Protein AF-A0A935AWK1-F1 (afdb_monomer)

Radius of gyration: 23.0 Å; Cα contacts (8 Å, |Δi|>4): 552; chains: 1; bounding box: 94×64×60 Å

Mean predicted aligned error: 6.46 Å

Nearest PDB structures (foldseek):
  7wmz-assembly2_A  TM=5.764E-01  e=3.229E-04  Mycolicibacterium smegmatis MC2 155
  7wmz-assembly5_D  TM=5.699E-01  e=9.548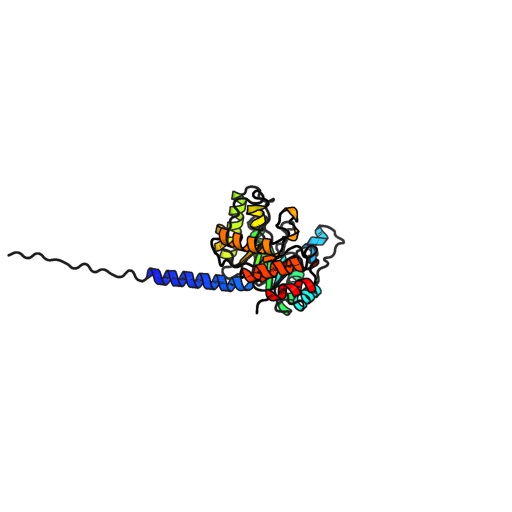E-04  Mycolicibacterium smegmatis MC2 155
  3qyq-assembly2_D  TM=5.367E-01  e=9.548E-04  Toxoplasma gondii ME49
  3qyq-assembly1_A  TM=5.744E-01  e=2.666E-03  Toxoplasma gondii ME49
  3b8i-assembly1_D  TM=4.163E-01  e=1.175E-02  Pseudomonas aeruginosa PAO1

Foldseek 3Di:
DDDDDDDDDDDDDPDPPPVVVVVVVVVLVVLLQVLLLLLFFEEAEEECQAQFPVVVCVVPVPDDHPDDLVLLVLCLVLVHQEYEYEFDDPVDQDLGGPLVSVLVSCVSNVVSNHAYEYEYEDQLLDLVSRLSSQVVSVVSVGQAYEYELQHCPSPVPQVSSQVSVLVSLQVVCVVCVNHAYEYEYEQLCCCPPVCVPSRPPRPLQSCLSRHSEYEHQLALLPDDVVSVSVALQVSQLVSLCSSCVSNVHLPHAYEYEYHAAQRDDLRSLLNNLVSCVVSVHSAYYYPHSVRHDSVSSNSRVSRGDD

pLDDT: mean 91.62, std 14.65, range [32.0, 98.81]

Secondary structure (DSSP, 8-state):
------PPPP-----SHHHHHHHHHHHHHHHHHHHHGGG-EEEEEE-HHHH-HHHHHHH-TT------HHHHHHHHHTT--EEEEE---TTSS-SSTTHHHHHHHHHHHHHTT-EEEEEE---SSSHHHHHHHHHHHHTTT-SEEEEEE---SS---HHHHHHHHHHHHHHHHHH-TTS-EEEEE--HHIIIII-TTSSTT--HHHHTTT-SEEEEB--GGGS-GGGT---HHHHHHHHHHHHHHHHT-TT--BEEEEEETTS--HHHHHHHHHHHHHTT-SEEEEE-GGG--HHHHHTTGGG---

Sequence (306 aa):
MIGLHRRPVTTSRRLGASAALAVLLLASTTGCQARAKVFAGTAAWVDIYDWSPTWVTSRNPAARPPFTAARIDRMADAGIQQLYIQTASPRLNDLVLDRALLQSLIARARSHGMTVMAWFTPTFADPGADIARMQAAVELGVDGLGVDIEVTTAVTDVATRNQRVVDEVTWMRAVNPDLPIAAIVLEPVLLDVINTRYWPEFPWTGLAGQVDAWMPMGYWTNRTLASGYRDGYRYTAENIDRLRDHVGDPNAAVHVVGGLSDTTTDADINGFVRAATERGALGGSLYDDMISSTSQYDLLAPLART

Solvent-accessible surface area (backbone atoms only — not comparable to full-atom values): 16298 Å² total; per-residue (Å²): 140,84,88,82,90,81,85,86,84,84,86,79,84,91,75,68,68,66,59,56,52,51,53,52,52,52,51,54,52,53,52,38,56,60,34,29,56,71,60,41,10,18,32,36,33,47,51,46,77,36,57,28,55,67,57,38,29,75,78,35,77,85,50,72,41,82,53,52,69,69,56,49,50,51,40,45,77,35,64,37,42,29,41,38,35,43,40,50,51,88,90,50,89,53,45,46,51,59,54,71,59,51,51,52,47,53,50,53,38,45,76,68,69,25,46,40,27,33,26,43,62,47,50,63,66,51,57,67,64,38,50,49,24,54,49,50,39,52,72,72,68,49,68,28,39,35,44,35,61,69,60,52,79,66,36,73,55,58,70,63,38,43,50,40,54,37,50,52,46,45,50,53,30,70,78,36,76,82,60,25,31,29,40,31,31,65,32,42,50,45,38,72,67,74,36,54,76,74,56,59,83,66,53,44,59,67,39,56,85,49,40,35,29,36,26,35,51,41,42,23,56,82,38,47,72,90,73,72,36,50,32,28,27,62,41,40,38,51,26,53,53,47,45,19,59,61,49,72,34,94,76,62,46,30,28,44,31,37,26,49,39,76,69,50,49,72,69,33,50,51,26,26,49,48,25,35,57,80,69,64,38,46,14,35,29,44,33,40,47,94,50,46,51,61,74,62,42,53,64,41,55,89,36,46,64,132

Structure (mmCIF, N/CA/C/O backbone):
data_AF-A0A935AWK1-F1
#
_entry.id   AF-A0A935AWK1-F1
#
loop_
_atom_site.group_PDB
_atom_site.id
_atom_site.type_symbol
_atom_site.label_atom_id
_atom_site.label_alt_id
_atom_site.label_comp_id
_atom_site.label_asym_id
_atom_site.label_entity_id
_atom_site.label_seq_id
_atom_site.pdbx_PDB_ins_code
_atom_site.Cartn_x
_atom_site.Cartn_y
_atom_site.Cartn_z
_atom_site.occupancy
_atom_site.B_iso_or_equiv
_atom_site.auth_seq_id
_atom_site.auth_comp_id
_atom_site.auth_asym_id
_atom_site.auth_atom_id
_atom_site.pdbx_PDB_model_num
ATOM 1 N N . MET A 1 1 ? -68.505 41.649 -36.346 1.00 40.94 1 MET A N 1
ATOM 2 C CA . MET A 1 1 ? -67.209 41.861 -37.033 1.00 40.94 1 MET A CA 1
ATOM 3 C C . MET A 1 1 ? -66.304 42.536 -36.014 1.00 40.94 1 MET A C 1
ATOM 5 O O . MET A 1 1 ? -66.690 43.593 -35.558 1.00 40.94 1 MET A O 1
ATOM 9 N N . ILE A 1 2 ? -65.224 41.974 -35.474 1.00 37.72 2 ILE A N 1
ATOM 10 C CA . ILE A 1 2 ? -64.165 41.092 -35.989 1.00 37.72 2 ILE A CA 1
ATOM 11 C C . ILE A 1 2 ? -63.673 40.215 -34.816 1.00 37.72 2 ILE A C 1
ATOM 13 O O . ILE A 1 2 ? -63.583 40.701 -33.691 1.00 37.72 2 ILE A O 1
ATOM 17 N N . GLY A 1 3 ? -63.372 38.937 -35.067 1.00 32.00 3 GLY A N 1
ATOM 18 C CA . GLY A 1 3 ? -62.761 38.028 -34.089 1.00 32.00 3 GLY A CA 1
ATOM 19 C C . GLY A 1 3 ? -61.233 37.992 -34.208 1.00 32.00 3 GLY A C 1
ATOM 20 O O . GLY A 1 3 ? -60.705 38.056 -35.316 1.00 32.00 3 GLY A O 1
ATOM 21 N N . LEU A 1 4 ? -60.530 37.842 -33.079 1.00 40.59 4 LEU A N 1
ATOM 22 C CA . LEU A 1 4 ? -59.100 37.515 -33.025 1.00 40.59 4 LEU A CA 1
ATOM 23 C C . LEU A 1 4 ? -58.898 36.083 -32.504 1.00 40.59 4 LEU A C 1
ATOM 25 O O . LEU A 1 4 ? -59.394 35.716 -31.441 1.00 40.59 4 LEU A O 1
ATOM 29 N N . HIS A 1 5 ? -58.140 35.289 -33.261 1.00 41.50 5 HIS A N 1
ATOM 30 C CA . HIS A 1 5 ? -57.681 33.944 -32.911 1.00 41.50 5 HIS A CA 1
ATOM 31 C C . HIS A 1 5 ? -56.536 33.977 -31.884 1.00 41.50 5 HIS A C 1
ATOM 33 O O . HIS A 1 5 ? -55.554 34.693 -32.074 1.00 41.50 5 HIS A O 1
ATOM 39 N N . ARG A 1 6 ? -56.596 33.115 -30.861 1.00 40.69 6 ARG A N 1
ATOM 40 C CA . ARG A 1 6 ? -55.430 32.700 -30.058 1.00 40.69 6 ARG A CA 1
ATOM 41 C C . ARG A 1 6 ? -55.104 31.235 -30.363 1.00 40.69 6 ARG A C 1
ATOM 43 O O . ARG A 1 6 ? -55.992 30.390 -30.314 1.00 40.69 6 ARG A O 1
ATOM 50 N N . ARG A 1 7 ? -53.836 30.940 -30.671 1.00 40.28 7 ARG A N 1
ATOM 51 C CA . ARG A 1 7 ? -53.289 29.571 -30.752 1.00 40.28 7 ARG A CA 1
ATOM 52 C C . ARG A 1 7 ? -52.842 29.093 -29.360 1.00 40.28 7 ARG A C 1
ATOM 54 O O . ARG A 1 7 ? -52.351 29.927 -28.598 1.00 40.28 7 ARG A O 1
ATOM 61 N N . PRO A 1 8 ? -52.931 27.790 -29.036 1.00 43.12 8 PRO A N 1
ATOM 62 C CA . PRO A 1 8 ? -52.341 27.240 -27.823 1.00 43.12 8 PRO A CA 1
ATOM 63 C C . PRO A 1 8 ? -50.873 26.842 -28.052 1.00 43.12 8 PRO A C 1
ATOM 65 O O . PRO A 1 8 ? -50.509 26.333 -29.112 1.00 43.12 8 PRO A O 1
ATOM 68 N N . VAL A 1 9 ? -50.036 27.075 -27.039 1.00 42.88 9 VAL A N 1
ATOM 69 C CA . VAL A 1 9 ? -48.649 26.593 -26.957 1.00 42.88 9 VAL A CA 1
ATOM 70 C C . VAL A 1 9 ? -48.661 25.238 -26.250 1.00 42.88 9 VAL A C 1
ATOM 72 O O . VAL A 1 9 ? -49.109 25.137 -25.112 1.00 42.88 9 VAL A O 1
ATOM 75 N N . THR A 1 10 ? -48.167 24.199 -26.917 1.00 49.28 10 THR A N 1
ATOM 76 C CA . THR A 1 10 ? -47.883 22.885 -26.326 1.00 49.28 10 THR A CA 1
ATOM 77 C C . THR A 1 10 ? -46.502 22.882 -25.674 1.00 49.28 10 THR A C 1
ATOM 79 O O . THR A 1 10 ? -45.489 23.010 -26.358 1.00 49.28 10 THR A O 1
ATOM 82 N N . THR A 1 11 ? -46.451 22.689 -24.359 1.00 47.47 11 THR A N 1
ATOM 83 C CA . THR A 1 11 ? -45.234 22.380 -23.596 1.00 47.47 11 THR A CA 1
ATOM 84 C C . THR A 1 11 ? -44.976 20.872 -23.619 1.00 47.47 11 THR A C 1
ATOM 86 O O . THR A 1 11 ? -45.679 20.092 -22.981 1.00 47.47 11 THR A O 1
ATOM 89 N N . SER A 1 12 ? -43.947 20.440 -24.351 1.00 48.41 12 SER A N 1
ATOM 90 C CA . SER A 1 12 ? -43.459 19.059 -24.334 1.00 48.41 12 SER A CA 1
ATOM 91 C C . SER A 1 12 ? -42.376 18.856 -23.263 1.00 48.41 12 SER A C 1
ATOM 93 O O . SER A 1 12 ? -41.360 19.548 -23.234 1.00 48.41 12 SER A O 1
ATOM 95 N N . ARG A 1 13 ? -42.644 17.873 -22.398 1.00 49.81 13 ARG A N 1
ATOM 96 C CA . ARG A 1 13 ? -41.839 17.245 -21.333 1.00 49.81 13 ARG A CA 1
ATOM 97 C C . ARG A 1 13 ? -40.302 17.311 -21.471 1.00 49.81 13 ARG A C 1
ATOM 99 O O . ARG A 1 13 ? -39.733 16.732 -22.390 1.00 49.81 13 ARG A O 1
ATOM 106 N N . ARG A 1 14 ? -39.634 17.824 -20.427 1.00 50.78 14 ARG A N 1
ATOM 107 C CA . ARG A 1 14 ? -38.254 17.471 -20.028 1.00 50.78 14 ARG A CA 1
ATOM 108 C C . ARG A 1 14 ? -38.314 16.483 -18.855 1.00 50.78 14 ARG A C 1
ATOM 110 O O . ARG A 1 14 ? -38.357 16.912 -17.712 1.00 50.78 14 ARG A O 1
ATOM 117 N N . LEU A 1 15 ? -38.374 15.179 -19.121 1.00 49.62 15 LEU A N 1
ATOM 118 C CA . LEU A 1 15 ? -38.381 14.141 -18.067 1.00 49.62 15 LEU A CA 1
ATOM 119 C C . LEU A 1 15 ? -37.372 12.998 -18.313 1.00 49.62 15 LEU A C 1
ATOM 121 O O . LEU A 1 15 ? -37.284 12.093 -17.498 1.00 49.62 15 LEU A O 1
ATOM 125 N N . GLY A 1 16 ? -36.585 13.031 -19.400 1.00 44.69 16 GLY A N 1
ATOM 126 C CA . GLY A 1 16 ? -35.696 11.916 -19.778 1.00 44.69 16 GLY A CA 1
ATOM 127 C C . GLY A 1 16 ? -34.236 12.003 -19.305 1.00 44.69 16 GLY A C 1
ATOM 128 O O . GLY A 1 16 ? -33.610 10.973 -19.092 1.00 44.69 16 GLY A O 1
ATOM 129 N N . ALA A 1 17 ? -33.680 13.204 -19.114 1.00 50.81 17 ALA A N 1
ATOM 130 C CA . ALA A 1 17 ? -32.242 13.371 -18.847 1.00 50.81 17 ALA A CA 1
ATOM 131 C C . ALA A 1 17 ? -31.829 13.052 -17.394 1.00 50.81 17 ALA A C 1
ATOM 133 O O . ALA A 1 17 ? -30.751 12.511 -17.166 1.00 50.81 17 ALA A O 1
ATOM 134 N N . SER A 1 18 ? -32.681 13.344 -16.406 1.00 54.25 18 SER A N 1
ATOM 135 C CA . SER A 1 18 ? -32.320 13.204 -14.985 1.00 54.25 18 SER A CA 1
ATOM 136 C C . SER A 1 18 ? -32.286 11.752 -14.498 1.00 54.25 18 SER A C 1
ATOM 138 O O . SER A 1 18 ? -31.453 11.412 -13.665 1.00 54.25 18 SER A O 1
ATOM 140 N N . ALA A 1 19 ? -33.150 10.882 -15.030 1.00 55.25 19 ALA A N 1
ATOM 141 C CA . ALA A 1 19 ? -33.186 9.472 -14.637 1.00 55.25 19 ALA A CA 1
ATOM 142 C C . ALA A 1 19 ? -31.984 8.687 -15.192 1.00 55.25 19 ALA A C 1
ATOM 144 O O . ALA A 1 19 ? -31.380 7.903 -14.468 1.00 55.25 19 ALA A O 1
ATOM 145 N N . ALA A 1 20 ? -31.588 8.941 -16.444 1.00 51.34 20 ALA A N 1
ATOM 146 C CA . ALA A 1 20 ? -30.423 8.299 -17.054 1.00 51.34 20 ALA A CA 1
ATOM 147 C C . ALA A 1 20 ? -29.110 8.691 -16.351 1.00 51.34 20 ALA A C 1
ATOM 149 O O . ALA A 1 20 ? -28.262 7.834 -16.117 1.00 51.34 20 ALA A O 1
ATOM 150 N N . LEU A 1 21 ? -28.972 9.962 -15.954 1.00 56.47 21 LEU A N 1
ATOM 151 C CA . LEU A 1 21 ? -27.806 10.447 -15.213 1.00 56.47 21 LEU A CA 1
ATOM 152 C C . LEU A 1 21 ? -27.725 9.844 -13.800 1.00 56.47 21 LEU A C 1
ATOM 154 O O . LEU A 1 21 ? -26.645 9.457 -13.366 1.00 56.47 21 LEU A O 1
ATOM 158 N N . ALA A 1 22 ? -28.861 9.706 -13.107 1.00 52.53 22 ALA A N 1
ATOM 159 C CA . ALA A 1 22 ? -28.917 9.063 -11.794 1.00 52.53 22 ALA A CA 1
ATOM 160 C C . ALA A 1 22 ? -28.555 7.569 -11.860 1.00 52.53 22 ALA A C 1
ATOM 162 O O . ALA A 1 22 ? -27.805 7.084 -11.019 1.00 52.53 22 ALA A O 1
ATOM 163 N N . VAL A 1 23 ? -29.035 6.848 -12.881 1.00 50.88 23 VAL A N 1
ATOM 164 C CA . VAL A 1 23 ? -28.707 5.427 -13.093 1.00 50.88 23 VAL A CA 1
ATOM 165 C C . VAL A 1 23 ? -27.223 5.235 -13.428 1.00 50.88 23 VAL A C 1
ATOM 167 O O . VAL A 1 23 ? -26.606 4.317 -12.892 1.00 50.88 23 VAL A O 1
ATOM 170 N N . LEU A 1 24 ? -26.623 6.113 -14.245 1.00 56.06 24 LEU A N 1
ATOM 171 C CA . LEU A 1 24 ? -25.182 6.073 -14.527 1.00 56.06 24 LEU A CA 1
ATOM 172 C C . LEU A 1 24 ? -24.341 6.357 -13.274 1.00 56.06 24 LEU A C 1
ATOM 174 O O . LEU A 1 24 ? -23.381 5.638 -13.023 1.00 56.06 24 LEU A O 1
ATOM 178 N N . LEU A 1 25 ? -24.707 7.362 -12.467 1.00 58.00 25 LEU A N 1
ATOM 179 C CA . LEU A 1 25 ? -24.011 7.652 -11.206 1.00 58.00 25 LEU A CA 1
ATOM 180 C C . LEU A 1 25 ? -24.080 6.465 -10.234 1.00 58.00 25 LEU A C 1
ATOM 182 O O . LEU A 1 25 ? -23.062 6.103 -9.653 1.00 58.00 25 LEU A O 1
ATOM 186 N N . LEU A 1 26 ? -25.252 5.839 -10.090 1.00 52.56 26 LEU A N 1
ATOM 187 C CA . LEU A 1 26 ? -25.459 4.684 -9.208 1.00 52.56 26 LEU A CA 1
ATOM 188 C C . LEU A 1 26 ? -24.686 3.437 -9.670 1.00 52.56 26 LEU A C 1
ATOM 190 O O . LEU A 1 26 ? -24.133 2.715 -8.843 1.00 52.56 26 LEU A O 1
ATOM 194 N N . ALA A 1 27 ? -24.614 3.171 -10.977 1.00 54.00 27 ALA A N 1
ATOM 195 C CA . ALA A 1 27 ? -23.837 2.049 -11.508 1.00 54.00 27 ALA A CA 1
ATOM 196 C C . ALA A 1 27 ? -22.327 2.248 -11.282 1.00 54.00 27 ALA A C 1
ATOM 198 O O . ALA A 1 27 ? -21.638 1.324 -10.844 1.00 54.00 27 ALA A O 1
ATOM 199 N N . SER A 1 28 ? -21.828 3.468 -11.503 1.00 60.47 28 SER A N 1
ATOM 200 C CA . SER A 1 28 ? -20.422 3.828 -11.286 1.00 60.47 28 SER A CA 1
ATOM 201 C C . SER A 1 28 ? -20.005 3.721 -9.817 1.00 60.47 28 SER A C 1
ATOM 203 O O . SER A 1 28 ? -18.942 3.174 -9.520 1.00 60.47 28 SER A O 1
ATOM 205 N N . THR A 1 29 ? -20.844 4.184 -8.883 1.00 62.25 29 THR A N 1
ATOM 206 C CA . THR A 1 29 ? -20.561 4.073 -7.441 1.00 62.25 29 THR A CA 1
ATOM 207 C C . THR A 1 29 ? -20.608 2.627 -6.960 1.00 62.25 29 THR A C 1
ATOM 209 O O . THR A 1 29 ? -19.751 2.219 -6.178 1.00 62.25 29 THR A O 1
ATOM 212 N N . THR A 1 30 ? -21.541 1.821 -7.474 1.00 66.19 30 THR A N 1
ATOM 213 C CA . THR A 1 30 ? -21.624 0.388 -7.147 1.00 66.19 30 THR A CA 1
ATOM 214 C C . THR A 1 30 ? -20.383 -0.371 -7.631 1.00 66.19 30 THR A C 1
ATOM 216 O O . THR A 1 30 ? -19.859 -1.215 -6.906 1.00 66.19 30 THR A O 1
ATOM 219 N N . GLY A 1 31 ? -19.869 -0.041 -8.824 1.00 76.50 31 GLY A N 1
ATOM 220 C CA . GLY A 1 31 ? -18.632 -0.620 -9.360 1.00 76.50 31 GLY A CA 1
ATOM 221 C C . GLY A 1 31 ? -17.394 -0.259 -8.533 1.00 76.50 31 GLY A C 1
ATOM 222 O O . GLY A 1 31 ? -16.612 -1.142 -8.189 1.00 76.50 31 GLY A O 1
ATOM 223 N N . CYS A 1 32 ? -17.252 1.014 -8.149 1.00 83.00 32 CYS A N 1
ATOM 224 C CA . CYS A 1 32 ? -16.167 1.471 -7.274 1.00 83.00 32 CYS A CA 1
ATOM 225 C C . CYS A 1 32 ? -16.204 0.772 -5.906 1.00 83.00 32 CYS A C 1
ATOM 227 O O . CYS A 1 32 ? -15.211 0.190 -5.481 1.00 83.00 32 CYS A O 1
ATOM 229 N N . GLN A 1 33 ? -17.373 0.715 -5.258 1.00 86.12 33 GLN A N 1
ATOM 230 C CA . GLN A 1 33 ? -17.526 0.012 -3.980 1.00 86.12 33 GLN A CA 1
ATOM 231 C C 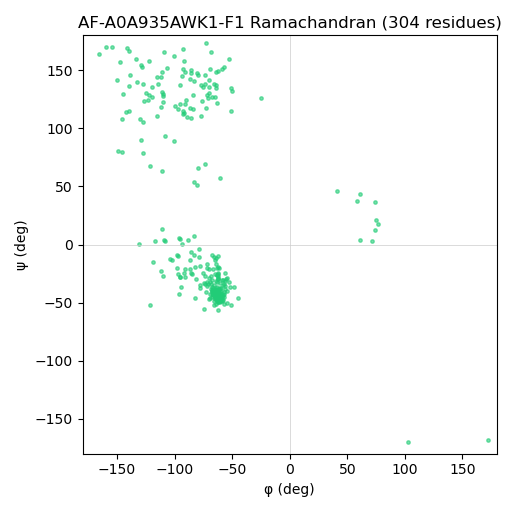. GLN A 1 33 ? -17.219 -1.486 -4.087 1.00 86.12 33 GLN A C 1
ATOM 233 O O . GLN A 1 33 ? -16.640 -2.058 -3.166 1.00 86.12 33 GLN A O 1
ATOM 238 N N . ALA A 1 34 ? -17.599 -2.141 -5.189 1.00 92.06 34 ALA A N 1
ATOM 239 C CA . ALA A 1 34 ? -17.282 -3.549 -5.408 1.00 92.06 34 ALA A CA 1
ATOM 240 C C . ALA A 1 34 ? -15.770 -3.782 -5.545 1.00 92.06 34 ALA A C 1
ATOM 242 O O . ALA A 1 34 ? -15.250 -4.707 -4.925 1.00 92.06 34 ALA A O 1
ATOM 243 N N . ARG A 1 35 ? -15.061 -2.924 -6.289 1.00 96.69 35 ARG A N 1
ATOM 244 C CA . ARG A 1 35 ? -13.598 -3.000 -6.416 1.00 96.69 35 ARG A CA 1
ATOM 245 C C . ARG A 1 35 ? -12.888 -2.677 -5.103 1.00 96.69 35 ARG A C 1
ATOM 247 O O . ARG A 1 35 ? -11.976 -3.400 -4.722 1.00 96.69 35 ARG A O 1
ATOM 254 N N . ALA A 1 36 ? -13.358 -1.675 -4.361 1.00 96.94 36 ALA A N 1
ATOM 255 C CA . ALA A 1 36 ? -12.797 -1.296 -3.066 1.00 96.94 36 ALA A CA 1
ATOM 256 C C . ALA A 1 36 ? -12.773 -2.465 -2.063 1.00 96.94 36 ALA A C 1
ATOM 258 O O . ALA A 1 36 ? -11.822 -2.611 -1.300 1.00 96.94 36 ALA A O 1
ATOM 259 N N . LYS A 1 37 ? -13.781 -3.350 -2.094 1.00 96.38 37 LYS A N 1
ATOM 260 C CA . LYS A 1 37 ? -13.853 -4.530 -1.211 1.00 96.38 37 LYS A CA 1
ATOM 261 C C . LYS A 1 37 ? -12.701 -5.519 -1.387 1.00 96.38 37 LYS A C 1
ATOM 263 O O . LYS A 1 37 ? -12.462 -6.297 -0.469 1.00 96.38 37 LYS A O 1
ATOM 268 N N . VAL A 1 38 ? -11.991 -5.499 -2.516 1.00 97.56 38 VAL A N 1
ATOM 269 C CA . VAL A 1 38 ? -10.810 -6.354 -2.721 1.00 97.56 38 VAL A CA 1
ATOM 270 C C . VAL A 1 38 ? -9.700 -6.026 -1.722 1.00 97.56 38 VAL A C 1
ATOM 272 O O . VAL A 1 38 ? -8.959 -6.922 -1.335 1.00 97.56 38 VAL A O 1
ATOM 275 N N . PHE A 1 39 ? -9.659 -4.783 -1.237 1.00 98.25 39 PHE A N 1
ATOM 276 C CA . PHE A 1 39 ? -8.689 -4.310 -0.252 1.00 98.25 39 PHE A CA 1
ATOM 277 C C . PHE A 1 39 ? -9.137 -4.520 1.208 1.00 98.25 39 PHE A C 1
ATOM 279 O O . PHE A 1 39 ? -8.453 -4.086 2.138 1.00 98.25 39 PHE A O 1
ATOM 286 N N . ALA A 1 40 ? -10.289 -5.155 1.451 1.00 97.94 40 ALA A N 1
ATOM 287 C CA . ALA A 1 40 ? -10.819 -5.358 2.799 1.00 97.94 40 ALA A CA 1
ATOM 288 C C . ALA A 1 40 ? -10.173 -6.546 3.530 1.00 97.94 40 ALA A C 1
ATOM 290 O O . ALA A 1 40 ? -9.848 -7.569 2.926 1.00 97.94 40 ALA A O 1
ATOM 291 N N . GLY A 1 41 ? -10.057 -6.434 4.854 1.00 98.06 41 GLY A N 1
ATOM 292 C CA . GLY A 1 41 ? -9.480 -7.468 5.716 1.00 98.06 41 GLY A CA 1
ATOM 293 C C . GLY A 1 41 ? -8.054 -7.180 6.184 1.00 98.06 41 GLY A C 1
ATOM 294 O O . GLY A 1 41 ? -7.514 -6.094 5.972 1.00 98.06 41 GLY A O 1
ATOM 295 N N . THR A 1 42 ? -7.427 -8.179 6.799 1.00 98.50 42 THR A N 1
ATOM 296 C CA . THR A 1 42 ? -6.054 -8.094 7.319 1.00 98.50 42 THR A CA 1
ATOM 297 C C . THR A 1 42 ? -5.021 -8.343 6.223 1.00 98.50 42 THR A C 1
ATOM 299 O O . THR A 1 42 ? -5.215 -9.220 5.376 1.00 98.50 42 THR A O 1
ATOM 302 N N . ALA A 1 43 ? -3.915 -7.595 6.232 1.00 97.88 43 ALA A N 1
ATOM 303 C CA . ALA A 1 43 ? -2.845 -7.782 5.254 1.00 97.88 43 ALA A CA 1
ATOM 304 C C . ALA A 1 43 ? -1.438 -7.811 5.854 1.00 97.88 43 ALA A C 1
ATOM 306 O O . ALA A 1 43 ? -1.189 -7.282 6.938 1.00 97.88 43 ALA A O 1
ATOM 307 N N . ALA A 1 44 ? -0.524 -8.387 5.080 1.00 97.50 44 ALA A N 1
ATOM 308 C CA . ALA A 1 44 ? 0.913 -8.323 5.286 1.00 97.50 44 ALA A CA 1
ATOM 309 C C . ALA A 1 44 ? 1.607 -7.871 3.996 1.00 97.50 44 ALA A C 1
ATOM 311 O O . ALA A 1 44 ? 1.094 -8.088 2.891 1.00 97.50 44 ALA A O 1
ATOM 312 N N . TRP A 1 45 ? 2.765 -7.242 4.158 1.00 97.75 45 TRP A N 1
ATOM 313 C CA . TRP A 1 45 ? 3.580 -6.698 3.076 1.00 97.75 45 TRP A CA 1
ATOM 314 C C . TRP A 1 45 ? 4.854 -7.524 2.939 1.00 97.75 45 TRP A C 1
ATOM 316 O O . TRP A 1 45 ? 5.298 -8.127 3.917 1.00 97.75 45 TRP A O 1
ATOM 326 N N . VAL A 1 46 ? 5.359 -7.628 1.710 1.00 97.94 46 VAL A N 1
ATOM 327 C CA . VAL A 1 46 ? 6.638 -8.267 1.391 1.00 97.94 46 VAL A CA 1
ATOM 328 C C . VAL A 1 46 ? 7.303 -7.467 0.279 1.00 97.94 46 VAL A C 1
ATOM 330 O O . VAL A 1 46 ? 6.810 -7.414 -0.856 1.00 97.94 46 VAL A O 1
ATOM 333 N N . ASP A 1 47 ? 8.432 -6.846 0.587 1.00 96.69 47 ASP A N 1
ATOM 334 C CA . ASP A 1 47 ? 9.163 -6.019 -0.364 1.00 96.69 47 ASP A CA 1
ATOM 335 C C . ASP A 1 47 ? 10.251 -6.803 -1.128 1.00 96.69 47 ASP A C 1
ATOM 337 O O . ASP A 1 47 ? 10.598 -7.947 -0.816 1.00 96.69 47 ASP A O 1
ATOM 341 N N . ILE A 1 48 ? 10.805 -6.202 -2.185 1.00 97.44 48 ILE A N 1
ATOM 342 C CA . ILE A 1 48 ? 11.830 -6.862 -3.015 1.00 97.44 48 ILE A CA 1
ATOM 343 C C . ILE A 1 48 ? 13.131 -7.167 -2.259 1.00 97.44 48 ILE A C 1
ATOM 345 O O . ILE A 1 48 ? 13.939 -7.958 -2.754 1.00 97.44 48 ILE A O 1
ATOM 349 N N . TYR A 1 49 ? 13.375 -6.540 -1.102 1.00 96.00 49 TYR A N 1
ATOM 350 C CA . TYR A 1 49 ? 14.563 -6.801 -0.292 1.00 96.00 49 TYR A CA 1
ATOM 351 C C . TYR A 1 49 ? 14.509 -8.204 0.312 1.00 96.00 49 TYR A C 1
ATOM 353 O O . TYR A 1 49 ? 15.557 -8.832 0.489 1.00 96.00 49 TYR A O 1
ATOM 361 N N . ASP A 1 50 ? 13.301 -8.720 0.519 1.00 96.88 50 ASP A N 1
ATOM 362 C CA . ASP A 1 50 ? 13.087 -9.965 1.234 1.00 96.88 50 ASP A CA 1
ATOM 363 C C . ASP A 1 50 ? 12.977 -11.177 0.325 1.00 96.88 50 ASP A C 1
ATOM 365 O O . ASP A 1 50 ? 13.465 -12.247 0.692 1.00 96.88 50 ASP A O 1
ATOM 369 N N . TRP A 1 51 ? 12.361 -11.036 -0.854 1.00 97.75 51 TRP A N 1
ATOM 370 C CA . TRP A 1 51 ? 12.012 -12.184 -1.698 1.00 97.75 51 TRP A CA 1
ATOM 371 C C . TRP A 1 51 ? 12.796 -12.301 -3.008 1.00 97.75 51 TRP A C 1
ATOM 373 O O . TRP A 1 51 ? 12.881 -13.414 -3.523 1.00 97.75 51 TRP A O 1
ATOM 383 N N . SER A 1 52 ? 13.375 -11.222 -3.554 1.00 98.19 52 SER A N 1
ATOM 384 C CA . SER A 1 52 ? 13.960 -11.217 -4.909 1.00 98.19 52 SER A CA 1
ATOM 385 C C . SER A 1 52 ? 15.461 -11.564 -4.920 1.00 98.19 52 SER A C 1
ATOM 387 O O . SER A 1 52 ? 16.287 -10.763 -4.465 1.00 98.19 52 SER A O 1
ATOM 389 N N . PRO A 1 53 ? 15.875 -12.715 -5.502 1.00 98.06 53 PRO A N 1
ATOM 390 C CA . PRO A 1 53 ? 17.282 -13.012 -5.761 1.00 98.06 53 PRO A CA 1
ATOM 391 C C . PRO A 1 53 ? 17.969 -11.956 -6.629 1.00 98.06 53 PRO A C 1
ATOM 393 O O . PRO A 1 53 ? 19.104 -11.570 -6.334 1.00 98.06 53 PRO A O 1
ATOM 396 N N . THR A 1 54 ? 17.300 -11.478 -7.682 1.00 98.00 54 THR A N 1
ATOM 397 C CA . THR A 1 54 ? 17.865 -10.480 -8.601 1.00 98.00 54 THR A CA 1
ATOM 398 C C . THR A 1 54 ? 18.193 -9.188 -7.856 1.00 98.00 54 THR A C 1
ATOM 400 O O . THR A 1 54 ? 19.294 -8.648 -7.994 1.00 98.00 54 THR A O 1
ATOM 403 N N . TRP A 1 55 ? 17.289 -8.723 -6.990 1.00 97.56 55 TRP A N 1
ATOM 404 C CA . TRP A 1 55 ? 17.533 -7.539 -6.177 1.00 97.56 55 TRP A CA 1
ATOM 405 C C . TRP A 1 55 ? 18.721 -7.710 -5.228 1.00 97.56 55 TRP A C 1
ATOM 407 O O . TRP A 1 55 ? 19.676 -6.930 -5.299 1.00 97.56 55 TRP A O 1
ATOM 417 N N . VAL A 1 56 ? 18.713 -8.728 -4.362 1.00 97.12 56 VAL A N 1
ATOM 418 C CA . VAL A 1 56 ? 19.752 -8.854 -3.325 1.00 97.12 56 VAL A CA 1
ATOM 419 C C . VAL A 1 56 ? 21.137 -9.105 -3.927 1.00 97.12 56 VAL A C 1
ATOM 421 O O . VAL A 1 56 ? 22.130 -8.560 -3.439 1.00 97.12 56 VAL A O 1
ATOM 424 N N . THR A 1 57 ? 21.217 -9.848 -5.037 1.00 97.50 57 THR A N 1
ATOM 425 C CA . THR A 1 57 ? 22.488 -10.125 -5.726 1.00 97.50 57 THR A CA 1
ATOM 426 C C . THR A 1 57 ? 23.040 -8.925 -6.494 1.00 97.50 57 THR A C 1
ATOM 428 O O . THR A 1 57 ? 24.261 -8.791 -6.579 1.00 97.50 57 THR A O 1
ATOM 431 N N . SER A 1 58 ? 22.187 -7.997 -6.952 1.00 96.62 58 SER A N 1
ATOM 432 C CA . SER A 1 58 ? 22.629 -6.723 -7.549 1.00 96.62 58 SER A CA 1
ATOM 433 C C . SER A 1 58 ? 23.409 -5.836 -6.564 1.00 96.62 58 SER A C 1
ATOM 435 O O . SER A 1 58 ? 24.218 -5.004 -6.972 1.00 96.62 58 SER A O 1
ATOM 437 N N . ARG A 1 59 ? 23.184 -6.026 -5.255 1.00 94.06 59 ARG A N 1
ATOM 438 C CA . ARG A 1 59 ? 23.864 -5.320 -4.156 1.00 94.06 59 ARG A CA 1
ATOM 439 C C . ARG A 1 59 ? 25.038 -6.126 -3.608 1.00 94.06 59 ARG A C 1
ATOM 441 O O . ARG A 1 59 ? 26.091 -5.566 -3.317 1.00 94.06 59 ARG A O 1
ATOM 448 N N . ASN A 1 60 ? 24.839 -7.432 -3.440 1.00 96.38 60 ASN A N 1
ATOM 449 C CA . ASN A 1 60 ? 25.831 -8.363 -2.920 1.00 96.38 60 ASN A CA 1
ATOM 450 C C . ASN A 1 60 ? 25.677 -9.740 -3.599 1.00 96.38 60 ASN A C 1
ATOM 452 O O . ASN A 1 60 ? 24.761 -10.480 -3.241 1.00 96.38 60 ASN A O 1
ATOM 456 N N . PRO A 1 61 ? 26.594 -10.150 -4.497 1.00 96.19 61 PRO A N 1
ATOM 457 C CA . PRO A 1 61 ? 26.493 -11.416 -5.238 1.00 96.19 61 PRO A CA 1
ATOM 458 C C . PRO A 1 61 ? 26.363 -12.687 -4.372 1.00 96.19 61 PRO A C 1
ATOM 460 O O . PRO A 1 61 ? 25.834 -13.709 -4.821 1.00 96.19 61 PRO A O 1
ATOM 463 N N . ALA A 1 62 ? 26.834 -12.645 -3.121 1.00 96.69 62 ALA A N 1
ATOM 464 C CA . ALA A 1 62 ? 26.732 -13.762 -2.181 1.00 96.69 62 ALA A CA 1
ATOM 465 C C . ALA A 1 62 ? 25.405 -13.791 -1.399 1.00 96.69 62 ALA A C 1
ATOM 467 O O . ALA A 1 62 ? 25.093 -14.806 -0.778 1.00 96.69 62 ALA A O 1
ATOM 468 N N . ALA A 1 63 ? 24.619 -12.710 -1.419 1.00 96.31 63 ALA A N 1
ATOM 469 C CA . ALA A 1 63 ? 23.368 -12.620 -0.676 1.00 96.31 63 ALA A CA 1
ATOM 470 C C . ALA A 1 63 ? 22.294 -13.555 -1.246 1.00 96.31 63 ALA A C 1
ATOM 472 O O . ALA A 1 63 ? 22.266 -13.865 -2.441 1.00 96.31 63 ALA A O 1
ATOM 473 N N . ARG A 1 64 ? 21.397 -14.008 -0.372 1.00 95.00 64 ARG A N 1
ATOM 474 C CA . ARG A 1 64 ? 20.209 -14.789 -0.718 1.00 95.00 64 ARG A CA 1
ATOM 475 C C . ARG A 1 64 ? 19.007 -14.185 0.012 1.00 95.00 64 ARG A C 1
ATOM 477 O O . ARG A 1 64 ? 19.182 -13.783 1.163 1.00 95.00 64 ARG A O 1
ATOM 484 N N . PRO A 1 65 ? 17.836 -14.098 -0.638 1.00 95.12 65 PRO A N 1
ATOM 485 C CA . PRO A 1 65 ? 16.639 -13.558 -0.007 1.00 95.12 65 PRO A CA 1
ATOM 486 C C . PRO A 1 65 ? 16.206 -14.458 1.164 1.00 95.12 65 PRO A C 1
ATOM 488 O O . PRO A 1 65 ? 16.222 -15.685 1.012 1.00 95.12 65 PRO A O 1
ATOM 491 N N . PRO A 1 66 ? 15.855 -13.895 2.334 1.00 92.44 66 PRO A N 1
ATOM 492 C CA . PRO A 1 66 ? 15.396 -14.676 3.482 1.00 92.44 66 PRO A CA 1
ATOM 493 C C . PRO A 1 66 ? 13.934 -15.140 3.364 1.00 92.44 66 PRO A C 1
ATOM 495 O O . PRO A 1 66 ? 13.528 -16.062 4.078 1.00 92.44 66 PRO A O 1
ATOM 498 N N . PHE A 1 67 ? 13.128 -14.518 2.500 1.00 96.75 67 PHE A N 1
ATOM 499 C CA . PHE A 1 67 ? 11.711 -14.835 2.354 1.00 96.75 67 PHE A CA 1
ATOM 500 C C . PHE A 1 67 ? 11.495 -16.127 1.560 1.00 96.75 67 PHE A C 1
ATOM 502 O O . PHE A 1 67 ? 12.127 -16.378 0.534 1.00 96.75 67 PHE A O 1
ATOM 509 N N . THR A 1 68 ? 10.562 -16.957 2.026 1.00 94.12 68 THR A N 1
ATOM 510 C CA . THR A 1 68 ? 10.222 -18.242 1.401 1.00 94.12 68 THR A CA 1
ATOM 511 C C . THR A 1 68 ? 8.715 -18.474 1.428 1.00 94.12 68 THR A C 1
ATOM 513 O O . THR A 1 68 ? 7.992 -17.833 2.189 1.00 94.12 68 THR A O 1
ATOM 516 N N . ALA A 1 69 ? 8.239 -19.458 0.659 1.00 96.12 69 ALA A N 1
ATOM 517 C CA . ALA A 1 69 ? 6.839 -19.887 0.676 1.00 96.12 69 ALA A CA 1
ATOM 518 C C . ALA A 1 69 ? 6.326 -20.261 2.085 1.00 96.12 69 ALA A C 1
ATOM 520 O O . ALA A 1 69 ? 5.154 -20.050 2.374 1.00 96.12 69 ALA A O 1
ATOM 521 N N . ALA A 1 70 ? 7.194 -20.733 2.988 1.00 97.19 70 ALA A N 1
ATOM 522 C CA . ALA A 1 70 ? 6.811 -21.035 4.369 1.00 97.19 70 ALA A CA 1
ATOM 523 C C . ALA A 1 70 ? 6.388 -19.784 5.163 1.00 97.19 70 ALA A C 1
ATOM 525 O O . ALA A 1 70 ? 5.609 -19.887 6.108 1.00 97.19 70 ALA A O 1
ATOM 526 N N . ARG A 1 71 ? 6.861 -18.586 4.787 1.00 97.44 71 ARG A N 1
ATOM 527 C CA . ARG A 1 71 ? 6.382 -17.337 5.402 1.00 97.44 71 ARG A CA 1
ATOM 528 C C . ARG A 1 71 ? 4.961 -17.000 4.962 1.00 97.44 71 ARG A C 1
ATOM 530 O O . ARG A 1 71 ? 4.200 -16.497 5.776 1.00 97.44 71 ARG A O 1
ATOM 537 N N . ILE A 1 72 ? 4.580 -17.352 3.732 1.00 98.38 72 ILE A N 1
ATOM 538 C CA . ILE A 1 72 ? 3.189 -17.246 3.263 1.00 98.38 72 ILE A CA 1
ATOM 539 C C . ILE A 1 72 ? 2.278 -18.161 4.074 1.00 98.38 72 ILE A C 1
ATOM 541 O O . ILE A 1 72 ? 1.216 -17.728 4.506 1.00 98.38 72 ILE A O 1
ATOM 545 N N . ASP A 1 73 ? 2.730 -19.383 4.350 1.00 98.44 73 ASP A N 1
ATOM 546 C CA . ASP A 1 73 ? 1.991 -20.321 5.202 1.00 98.44 73 ASP A CA 1
ATOM 547 C C . ASP A 1 73 ? 1.792 -19.747 6.604 1.00 98.44 73 ASP A C 1
ATOM 549 O O . ASP A 1 73 ? 0.673 -19.704 7.097 1.00 98.44 73 ASP A O 1
ATOM 553 N N . ARG A 1 74 ? 2.858 -19.193 7.197 1.00 97.69 74 ARG A N 1
ATOM 554 C CA . ARG A 1 74 ? 2.792 -18.522 8.503 1.00 97.69 74 ARG A CA 1
ATOM 555 C C . ARG A 1 74 ? 1.787 -17.367 8.518 1.00 97.69 74 ARG A C 1
ATOM 557 O O . ARG A 1 74 ? 1.075 -17.205 9.502 1.00 97.69 74 ARG A O 1
ATOM 564 N N . MET A 1 75 ? 1.765 -16.545 7.466 1.00 98.12 75 MET A N 1
ATOM 565 C CA . MET A 1 75 ? 0.815 -15.434 7.340 1.00 98.12 75 MET A CA 1
ATOM 566 C C . MET A 1 75 ? -0.625 -15.956 7.306 1.00 98.12 75 MET A C 1
ATOM 568 O O . MET A 1 75 ? -1.463 -15.474 8.066 1.00 98.12 75 MET A O 1
ATOM 572 N N . ALA A 1 76 ? -0.894 -16.966 6.478 1.00 98.12 76 ALA A N 1
ATOM 573 C CA . ALA A 1 76 ? -2.213 -17.581 6.374 1.00 98.12 76 ALA A CA 1
ATOM 574 C C . ALA A 1 76 ? -2.662 -18.226 7.699 1.00 98.12 76 ALA A C 1
ATOM 576 O O . ALA A 1 76 ? -3.781 -17.982 8.148 1.00 98.12 76 ALA A O 1
ATOM 577 N N . ASP A 1 77 ? -1.776 -18.975 8.362 1.00 97.81 77 ASP A N 1
ATOM 578 C CA . ASP A 1 77 ? -2.038 -19.606 9.663 1.00 97.81 77 ASP A CA 1
ATOM 579 C C . ASP A 1 77 ? -2.320 -18.572 10.768 1.00 97.81 77 ASP A C 1
ATOM 581 O O . ASP A 1 77 ? -3.083 -18.842 11.694 1.00 97.81 77 ASP A O 1
ATOM 585 N N . ALA A 1 78 ? -1.740 -17.372 10.656 1.00 97.19 78 ALA A N 1
ATOM 586 C CA . ALA A 1 78 ? -1.983 -16.232 11.542 1.00 97.19 78 ALA A CA 1
ATOM 587 C C . ALA A 1 78 ? -3.240 -15.416 11.171 1.00 97.19 78 ALA A C 1
ATOM 589 O O . ALA A 1 78 ? -3.464 -14.334 11.709 1.00 97.19 78 ALA A O 1
ATOM 590 N N . GLY A 1 79 ? -4.049 -15.889 10.217 1.00 97.12 79 GLY A N 1
ATOM 591 C CA . GLY A 1 79 ? -5.289 -15.229 9.812 1.00 97.12 79 GLY A CA 1
ATOM 592 C C . GLY A 1 79 ? -5.102 -14.002 8.915 1.00 97.12 79 GLY A C 1
ATOM 593 O O . GLY A 1 79 ? -6.035 -13.206 8.782 1.00 97.12 79 GLY A O 1
ATOM 594 N N . ILE A 1 80 ? -3.935 -13.826 8.285 1.00 98.31 80 ILE A N 1
ATOM 595 C CA . ILE A 1 80 ? -3.747 -12.793 7.259 1.00 98.31 80 ILE A CA 1
ATOM 596 C C . ILE A 1 80 ? -4.497 -13.188 5.987 1.00 98.31 80 ILE A C 1
ATOM 598 O O . ILE A 1 80 ? -4.330 -14.283 5.453 1.00 98.31 80 ILE A O 1
ATOM 602 N N . GLN A 1 81 ? -5.317 -12.268 5.480 1.00 98.62 81 GLN A N 1
ATOM 603 C CA . GLN A 1 81 ? -6.227 -12.516 4.357 1.00 98.62 81 GLN A CA 1
ATOM 604 C C . GLN A 1 81 ? -5.718 -11.956 3.028 1.00 98.62 81 GLN A C 1
ATOM 606 O O . GLN A 1 81 ? -6.280 -12.270 1.975 1.00 98.62 81 GLN A O 1
ATOM 611 N N . GLN A 1 82 ? -4.696 -11.103 3.077 1.00 98.62 82 GLN A N 1
ATOM 612 C CA . GLN A 1 82 ? -4.194 -10.350 1.936 1.00 98.62 82 GLN A CA 1
ATOM 613 C C . GLN A 1 82 ? -2.660 -10.300 1.939 1.00 98.62 82 GLN A C 1
ATOM 615 O O . GLN A 1 82 ? -2.044 -10.040 2.973 1.00 98.62 82 GLN A O 1
ATOM 620 N N . LEU A 1 83 ? -2.045 -10.501 0.774 1.00 98.62 83 LEU A N 1
ATOM 621 C CA . LEU A 1 83 ? -0.608 -10.322 0.551 1.00 98.62 83 LEU A CA 1
ATOM 622 C C . LEU A 1 83 ? -0.374 -9.125 -0.377 1.00 98.62 83 LEU A C 1
ATOM 624 O O . LEU A 1 83 ? -0.782 -9.173 -1.536 1.00 98.62 83 LEU A O 1
ATOM 628 N N . TYR A 1 84 ? 0.327 -8.097 0.097 1.00 98.62 84 TYR A N 1
ATOM 629 C CA . TYR A 1 84 ? 0.896 -7.051 -0.754 1.00 98.62 84 TYR A CA 1
ATOM 630 C C . TYR A 1 84 ? 2.340 -7.416 -1.063 1.00 98.62 84 TYR A C 1
ATOM 632 O O . TYR A 1 84 ? 3.145 -7.582 -0.150 1.00 98.62 84 TYR A O 1
ATOM 640 N N . ILE A 1 85 ? 2.674 -7.562 -2.342 1.00 98.62 85 ILE A N 1
ATOM 641 C CA . ILE A 1 85 ? 4.020 -7.963 -2.754 1.00 98.62 85 ILE A CA 1
ATOM 642 C C . ILE A 1 85 ? 4.593 -6.976 -3.763 1.00 98.62 85 ILE A C 1
ATOM 644 O O . ILE A 1 85 ? 3.996 -6.713 -4.813 1.00 98.62 85 ILE A O 1
ATOM 648 N N . GLN A 1 86 ? 5.758 -6.413 -3.438 1.00 98.62 86 GLN A N 1
ATOM 649 C CA . GLN A 1 86 ? 6.442 -5.481 -4.327 1.00 98.62 86 GLN A CA 1
ATOM 650 C C . GLN A 1 86 ? 6.998 -6.237 -5.533 1.00 98.62 86 GLN A C 1
ATOM 652 O O . GLN A 1 86 ? 7.725 -7.214 -5.366 1.00 98.62 86 GLN A O 1
ATOM 657 N N . THR A 1 87 ? 6.670 -5.804 -6.749 1.00 98.69 87 THR A N 1
ATOM 658 C CA . THR A 1 87 ? 6.932 -6.605 -7.961 1.00 98.69 87 THR A CA 1
ATOM 659 C C . THR A 1 87 ? 8.212 -6.226 -8.701 1.00 98.69 87 THR A C 1
ATOM 661 O O . THR A 1 87 ? 8.785 -7.054 -9.415 1.00 98.69 87 THR A O 1
ATOM 664 N N . ALA A 1 88 ? 8.666 -4.982 -8.558 1.00 98.19 88 ALA A N 1
ATOM 665 C CA . ALA A 1 88 ? 9.792 -4.441 -9.306 1.00 98.19 88 ALA A CA 1
ATOM 666 C C . ALA A 1 88 ? 10.480 -3.290 -8.565 1.00 98.19 88 ALA A C 1
ATOM 668 O O . ALA A 1 88 ? 9.962 -2.749 -7.591 1.00 98.19 88 ALA A O 1
ATOM 669 N N . SER A 1 89 ? 11.641 -2.878 -9.081 1.00 96.62 89 SER A N 1
ATOM 670 C CA . SER A 1 89 ? 12.320 -1.652 -8.667 1.00 96.62 89 SER A CA 1
ATOM 671 C C . SER A 1 89 ? 12.639 -0.780 -9.874 1.00 96.62 89 SER A C 1
ATOM 673 O O . SER A 1 89 ? 13.184 -1.300 -10.849 1.00 96.62 89 SER A O 1
ATOM 675 N N . PRO A 1 90 ? 12.454 0.549 -9.797 1.00 94.62 90 PRO A N 1
ATOM 676 C CA . PRO A 1 90 ? 12.922 1.458 -10.842 1.00 94.62 90 PRO A CA 1
ATOM 677 C C . PRO A 1 90 ? 14.456 1.505 -10.960 1.00 94.62 90 PRO A C 1
ATOM 679 O O . PRO A 1 90 ? 14.986 2.069 -11.912 1.00 94.62 90 PRO A O 1
ATOM 682 N N . ARG A 1 91 ? 15.194 0.915 -10.007 1.00 94.75 91 ARG A N 1
ATOM 683 C CA . ARG A 1 91 ? 16.664 0.824 -10.052 1.00 94.75 91 ARG A CA 1
ATOM 684 C C . ARG A 1 91 ? 17.181 -0.340 -10.898 1.00 94.75 91 ARG A C 1
ATOM 686 O O . ARG A 1 91 ? 18.388 -0.434 -11.098 1.00 94.75 91 ARG A O 1
ATOM 693 N N . LEU A 1 92 ? 16.294 -1.227 -11.343 1.00 96.06 92 LEU A N 1
ATOM 694 C CA . LEU A 1 92 ? 16.603 -2.357 -12.212 1.00 96.06 92 LEU A CA 1
ATOM 695 C C . LEU A 1 92 ? 15.759 -2.267 -13.490 1.00 96.06 92 LEU A C 1
ATOM 697 O O . LEU A 1 92 ? 14.728 -1.593 -13.534 1.00 96.06 92 LEU A O 1
ATOM 701 N N . ASN A 1 93 ? 16.223 -2.928 -14.549 1.00 94.69 93 ASN A N 1
ATOM 702 C CA . ASN A 1 93 ? 15.609 -2.821 -15.876 1.00 94.69 93 ASN A CA 1
ATOM 703 C C . ASN A 1 93 ? 14.391 -3.734 -16.051 1.00 94.69 93 ASN A C 1
ATOM 705 O O . ASN A 1 93 ? 13.585 -3.505 -16.949 1.00 94.69 93 ASN A O 1
ATOM 709 N N . ASP A 1 94 ? 14.257 -4.764 -15.220 1.00 97.75 94 ASP A N 1
ATOM 710 C CA . ASP A 1 94 ? 13.155 -5.711 -15.302 1.00 97.75 94 ASP A CA 1
ATOM 711 C C . ASP A 1 94 ? 11.806 -5.034 -15.029 1.00 97.75 94 ASP A C 1
ATOM 713 O O . ASP A 1 94 ? 11.654 -4.243 -14.092 1.00 97.75 94 ASP A O 1
ATOM 717 N N . LEU A 1 95 ? 10.805 -5.386 -15.842 1.00 98.31 95 LEU A N 1
ATOM 718 C CA . LEU A 1 95 ? 9.429 -4.931 -15.630 1.00 98.31 95 LEU A CA 1
ATOM 719 C C . LEU A 1 95 ? 8.800 -5.571 -14.384 1.00 98.31 95 LEU A C 1
ATOM 721 O O . LEU A 1 95 ? 7.974 -4.961 -13.717 1.00 98.31 95 LEU A O 1
ATOM 725 N N . VAL A 1 96 ? 9.210 -6.807 -14.094 1.00 98.50 96 VAL A N 1
ATOM 726 C CA . VAL A 1 96 ? 8.885 -7.591 -12.901 1.00 98.50 96 VAL A CA 1
ATOM 727 C C . VAL A 1 96 ? 10.121 -8.414 -12.565 1.00 98.50 96 VAL A C 1
ATOM 729 O O . VAL A 1 96 ? 10.648 -9.100 -13.443 1.00 98.50 96 VAL A O 1
ATOM 732 N N . LEU A 1 97 ? 10.570 -8.370 -11.314 1.00 98.56 97 LEU A N 1
ATOM 733 C CA . LEU A 1 97 ? 11.728 -9.140 -10.865 1.00 98.56 97 LEU A CA 1
ATOM 734 C C . LEU A 1 97 ? 11.379 -10.624 -10.734 1.00 98.56 97 LEU A C 1
ATOM 736 O O . LEU A 1 97 ? 10.254 -10.974 -10.394 1.00 98.56 97 LEU A O 1
ATOM 740 N N . ASP A 1 98 ? 12.343 -11.500 -11.034 1.00 98.19 98 ASP A N 1
ATOM 741 C CA . ASP A 1 98 ? 12.287 -12.945 -10.758 1.00 98.19 98 ASP A CA 1
ATOM 742 C C . ASP A 1 98 ? 10.911 -13.597 -11.044 1.00 98.19 98 ASP A C 1
ATOM 744 O O . ASP A 1 98 ? 10.383 -14.363 -10.235 1.00 98.19 98 ASP A O 1
ATOM 748 N N . ARG A 1 99 ? 10.310 -13.282 -12.205 1.00 98.25 99 ARG A N 1
ATOM 749 C CA . ARG A 1 99 ? 8.887 -13.530 -12.524 1.00 98.25 99 ARG A CA 1
ATOM 750 C C . ARG A 1 99 ? 8.371 -14.918 -12.131 1.00 98.25 99 ARG A C 1
ATOM 752 O O . ARG A 1 99 ? 7.294 -15.017 -11.551 1.00 98.25 99 ARG A O 1
ATOM 759 N N . ALA A 1 100 ? 9.116 -15.980 -12.437 1.00 98.06 100 ALA A N 1
ATOM 760 C CA . ALA A 1 100 ? 8.698 -17.348 -12.126 1.00 98.06 100 ALA A CA 1
ATOM 761 C C . ALA A 1 100 ? 8.602 -17.604 -10.610 1.00 98.06 100 ALA A C 1
ATOM 763 O O . ALA A 1 100 ? 7.655 -18.242 -10.147 1.00 98.06 100 ALA A O 1
ATOM 764 N N . LEU A 1 101 ? 9.549 -17.074 -9.829 1.00 98.19 101 LEU A N 1
ATOM 765 C CA . LEU A 1 101 ? 9.505 -17.143 -8.370 1.00 98.19 101 LEU A CA 1
ATOM 766 C C . LEU A 1 101 ? 8.319 -16.336 -7.842 1.00 98.19 101 LEU A C 1
ATOM 768 O O . LEU A 1 101 ? 7.530 -16.873 -7.068 1.00 98.19 101 LEU A O 1
ATOM 772 N N . LEU A 1 102 ? 8.143 -15.096 -8.307 1.00 98.31 102 LEU A N 1
ATOM 773 C CA . LEU A 1 102 ? 7.024 -14.254 -7.884 1.00 98.31 102 LEU A CA 1
ATOM 774 C C . LEU A 1 102 ? 5.668 -14.925 -8.156 1.00 98.31 102 LEU A C 1
ATOM 776 O O . LEU A 1 102 ? 4.823 -14.990 -7.268 1.00 98.31 102 LEU A O 1
ATOM 780 N N . GLN A 1 103 ? 5.481 -15.514 -9.340 1.00 98.31 103 GLN A N 1
ATOM 781 C CA . GLN A 1 103 ? 4.275 -16.282 -9.670 1.00 98.31 103 GLN A CA 1
ATOM 782 C C . GLN A 1 103 ? 4.057 -17.470 -8.724 1.00 98.31 103 GLN A C 1
ATOM 784 O O . GLN A 1 103 ? 2.919 -17.745 -8.347 1.00 98.31 103 GLN A O 1
ATOM 789 N N . SER A 1 104 ? 5.125 -18.154 -8.299 1.00 98.38 104 SER A N 1
ATOM 790 C CA . SER A 1 104 ? 5.011 -19.248 -7.326 1.00 98.38 104 SER A CA 1
ATOM 791 C C . SER A 1 104 ? 4.579 -18.765 -5.934 1.00 98.38 104 SER A C 1
ATOM 793 O O . SER A 1 104 ? 3.775 -19.433 -5.284 1.00 98.38 104 SER A O 1
ATOM 795 N N . LEU A 1 105 ? 5.037 -17.584 -5.501 1.00 98.50 105 LEU A N 1
ATOM 796 C CA . LEU A 1 105 ? 4.623 -16.959 -4.241 1.00 98.50 105 LEU A CA 1
ATOM 797 C C . LEU A 1 105 ? 3.148 -16.529 -4.302 1.00 98.50 105 LEU A C 1
ATOM 799 O O . LEU A 1 105 ? 2.375 -16.860 -3.405 1.00 98.50 105 LEU A O 1
ATOM 803 N N . ILE A 1 106 ? 2.728 -15.895 -5.403 1.00 98.50 106 ILE A N 1
ATOM 804 C CA . ILE A 1 106 ? 1.320 -15.538 -5.657 1.00 98.50 106 ILE A CA 1
ATOM 805 C C . ILE A 1 106 ? 0.435 -16.794 -5.626 1.00 98.50 106 ILE A C 1
ATOM 807 O O . ILE A 1 106 ? -0.598 -16.817 -4.955 1.00 98.50 106 ILE A O 1
ATOM 811 N N . ALA A 1 107 ? 0.844 -17.863 -6.317 1.00 98.50 107 ALA A N 1
ATOM 812 C CA . ALA A 1 107 ? 0.109 -19.124 -6.331 1.00 98.50 107 ALA A CA 1
ATOM 813 C C . ALA A 1 107 ? 0.010 -19.751 -4.931 1.00 98.50 107 ALA A C 1
ATOM 815 O O . ALA A 1 107 ? -1.042 -20.282 -4.570 1.00 98.50 107 ALA A O 1
ATOM 816 N N . ARG A 1 108 ? 1.071 -19.656 -4.117 1.00 98.62 108 ARG A N 1
ATOM 817 C CA . ARG A 1 108 ? 1.052 -20.148 -2.736 1.00 98.62 108 ARG A CA 1
ATOM 818 C C . ARG A 1 108 ? 0.061 -19.375 -1.872 1.00 98.62 108 ARG A C 1
ATOM 820 O O . ARG A 1 108 ? -0.745 -20.012 -1.200 1.00 98.62 108 ARG A O 1
ATOM 827 N N . ALA A 1 109 ? 0.064 -18.045 -1.933 1.00 98.62 109 ALA A N 1
ATOM 828 C CA . ALA A 1 109 ? -0.881 -17.216 -1.181 1.00 98.62 109 ALA A CA 1
ATOM 829 C C . ALA A 1 109 ? -2.333 -17.537 -1.567 1.00 98.62 109 ALA A C 1
ATOM 831 O O . ALA A 1 109 ? -3.181 -17.788 -0.710 1.00 98.62 109 ALA A O 1
ATOM 832 N N . ARG A 1 110 ? -2.601 -17.671 -2.869 1.00 98.31 110 ARG A N 1
ATOM 833 C CA . ARG A 1 110 ? -3.924 -18.068 -3.371 1.00 98.31 110 ARG A CA 1
ATOM 834 C C . ARG A 1 110 ? -4.354 -19.465 -2.948 1.00 98.31 110 ARG A C 1
ATOM 836 O O . ARG A 1 110 ? -5.543 -19.683 -2.739 1.00 98.31 110 ARG A O 1
ATOM 843 N N . SER A 1 111 ? -3.419 -20.403 -2.781 1.00 98.44 111 SER A N 1
ATOM 844 C CA . SER A 1 111 ? -3.746 -21.742 -2.267 1.00 98.44 111 SER A CA 1
ATOM 845 C C . SER A 1 111 ? -4.296 -21.719 -0.834 1.00 98.44 111 SER A C 1
ATOM 847 O O . SER A 1 111 ? -5.005 -22.644 -0.450 1.00 98.44 111 SER A O 1
ATOM 849 N N . HIS A 1 112 ? -4.043 -20.634 -0.093 1.00 98.44 112 HIS A N 1
ATOM 850 C CA . HIS A 1 112 ? -4.612 -20.355 1.230 1.00 98.44 112 HIS A CA 1
ATOM 851 C C . HIS A 1 112 ? -5.846 -19.443 1.192 1.00 98.44 112 HIS A C 1
ATOM 853 O O . HIS A 1 112 ? -6.347 -19.031 2.232 1.00 98.44 112 HIS A O 1
ATOM 859 N N . GLY A 1 113 ? -6.347 -19.095 0.003 1.00 97.75 113 GLY A N 1
ATOM 860 C CA . GLY A 1 113 ? -7.485 -18.186 -0.149 1.00 97.75 113 GLY A CA 1
ATOM 861 C C . GLY A 1 113 ? -7.165 -16.712 0.125 1.00 97.75 113 GLY A C 1
ATOM 862 O O . GLY A 1 113 ? -8.093 -15.906 0.238 1.00 97.75 113 GLY A O 1
ATOM 863 N N . MET A 1 114 ? -5.882 -16.345 0.215 1.00 98.62 114 MET A N 1
ATOM 864 C CA . MET A 1 114 ? -5.475 -14.945 0.320 1.00 98.62 114 MET A CA 1
ATOM 865 C C . MET A 1 114 ? -5.716 -14.224 -1.010 1.00 98.62 114 MET A C 1
ATOM 867 O O . MET A 1 114 ? -5.457 -14.790 -2.078 1.00 98.62 114 MET A O 1
ATOM 871 N N . THR A 1 115 ? -6.155 -12.967 -0.952 1.00 98.44 115 THR A N 1
ATOM 872 C CA . THR A 1 115 ? -6.065 -12.065 -2.109 1.00 98.44 115 THR A CA 1
ATOM 873 C C . THR A 1 115 ? -4.644 -11.522 -2.217 1.00 98.44 115 THR A C 1
ATOM 875 O O . THR A 1 115 ? -3.955 -11.338 -1.211 1.00 98.44 115 THR A O 1
ATOM 878 N N . VAL A 1 116 ? -4.171 -11.298 -3.439 1.00 98.69 116 VAL A N 1
ATOM 879 C CA . VAL A 1 116 ? -2.800 -10.858 -3.701 1.00 98.69 116 VAL A CA 1
ATOM 880 C C . VAL A 1 116 ? -2.805 -9.557 -4.478 1.00 98.69 116 VAL A C 1
ATOM 882 O O . VAL A 1 116 ? -3.367 -9.474 -5.568 1.00 98.69 116 VAL A O 1
ATOM 885 N N . MET A 1 117 ? -2.139 -8.554 -3.922 1.00 98.69 117 MET A N 1
ATOM 886 C CA . MET A 1 117 ? -2.040 -7.212 -4.468 1.00 98.69 117 MET A CA 1
ATOM 887 C C . MET A 1 117 ? -0.612 -7.000 -4.951 1.00 98.69 117 MET A C 1
ATOM 889 O O . MET A 1 117 ? 0.346 -7.129 -4.185 1.00 98.69 117 MET A O 1
ATOM 893 N N . ALA A 1 118 ? -0.463 -6.674 -6.233 1.00 98.56 118 ALA A N 1
ATOM 894 C CA . ALA A 1 118 ? 0.809 -6.169 -6.718 1.00 98.56 118 ALA A CA 1
ATOM 895 C C . ALA A 1 118 ? 1.029 -4.773 -6.144 1.00 98.56 118 ALA A C 1
ATOM 897 O O . ALA A 1 118 ? 0.129 -3.937 -6.188 1.00 98.56 118 ALA A O 1
ATOM 898 N N . TRP A 1 119 ? 2.235 -4.504 -5.669 1.00 98.06 119 TRP A N 1
ATOM 899 C CA . TRP A 1 119 ? 2.656 -3.172 -5.265 1.00 98.06 119 TRP A CA 1
ATOM 900 C C . TRP A 1 119 ? 3.853 -2.733 -6.110 1.00 98.06 119 TRP A C 1
ATOM 902 O O . TRP A 1 119 ? 4.781 -3.506 -6.369 1.00 98.06 119 TRP A O 1
ATOM 912 N N . PHE A 1 120 ? 3.818 -1.489 -6.576 1.00 98.50 120 PHE A N 1
ATOM 913 C CA . PHE A 1 120 ? 4.945 -0.843 -7.234 1.00 98.50 120 PHE A CA 1
ATOM 914 C C . PHE A 1 120 ? 5.063 0.609 -6.769 1.00 98.50 120 PHE A C 1
ATOM 916 O O . PHE A 1 120 ? 4.049 1.267 -6.537 1.00 98.50 120 PHE A O 1
ATOM 923 N N . THR A 1 121 ? 6.303 1.090 -6.671 1.00 98.19 121 THR A N 1
ATOM 924 C CA . THR A 1 121 ? 6.659 2.461 -6.290 1.00 98.19 121 THR A CA 1
ATOM 925 C C . THR A 1 121 ? 7.187 3.206 -7.525 1.00 98.19 121 THR A C 1
ATOM 927 O O . THR A 1 121 ? 8.383 3.092 -7.836 1.00 98.19 121 THR A O 1
ATOM 930 N N . PRO A 1 122 ? 6.333 3.939 -8.267 1.00 98.00 122 PRO A N 1
ATOM 931 C CA . PRO A 1 122 ? 6.773 4.796 -9.357 1.00 98.00 122 PRO A CA 1
ATOM 932 C C . PRO A 1 122 ? 7.760 5.861 -8.893 1.00 98.00 122 PRO A C 1
ATOM 934 O O . PRO A 1 122 ? 7.731 6.345 -7.760 1.00 98.00 122 PRO A O 1
ATOM 937 N N . THR A 1 123 ? 8.635 6.268 -9.804 1.00 97.62 123 THR A N 1
ATOM 938 C CA . THR A 1 123 ? 9.494 7.438 -9.576 1.00 97.62 123 THR A CA 1
ATOM 939 C C . THR A 1 123 ? 8.853 8.723 -10.074 1.00 97.62 123 THR A C 1
ATOM 941 O O . THR A 1 123 ? 9.288 9.810 -9.690 1.00 97.62 123 THR A O 1
ATOM 944 N N . PHE A 1 124 ? 7.884 8.597 -10.982 1.00 98.00 124 PHE A N 1
ATOM 945 C CA . PHE A 1 124 ? 7.290 9.664 -11.778 1.00 98.00 124 PHE A CA 1
ATOM 946 C C . PHE A 1 124 ? 8.300 10.376 -12.694 1.00 98.00 124 PHE A C 1
ATOM 948 O O . PHE A 1 124 ? 7.965 11.357 -13.357 1.00 98.00 124 PHE A O 1
ATOM 955 N N . ALA A 1 125 ? 9.564 9.936 -12.750 1.00 97.81 125 ALA A N 1
ATOM 956 C CA . ALA A 1 125 ? 10.592 10.551 -13.590 1.00 97.81 125 ALA A CA 1
ATOM 957 C C . ALA A 1 125 ? 10.441 10.139 -15.058 1.00 97.81 125 ALA A C 1
ATOM 959 O O . ALA A 1 125 ? 10.603 10.982 -15.946 1.00 97.81 125 ALA A O 1
ATOM 960 N N . ASP A 1 126 ? 10.067 8.879 -15.283 1.00 97.62 126 ASP A N 1
ATOM 961 C CA . ASP A 1 126 ? 9.744 8.292 -16.580 1.00 97.62 126 ASP A CA 1
ATOM 962 C C . ASP A 1 126 ? 8.378 7.585 -16.494 1.00 97.62 126 ASP A C 1
ATOM 964 O O . ASP A 1 126 ? 8.319 6.389 -16.189 1.00 97.62 126 ASP A O 1
ATOM 968 N N . PRO A 1 127 ? 7.277 8.311 -16.776 1.00 97.56 127 PRO A N 1
ATOM 969 C CA . PRO A 1 127 ? 5.930 7.749 -16.714 1.00 97.56 127 PRO A CA 1
ATOM 970 C C . PRO A 1 127 ? 5.731 6.517 -17.599 1.00 97.56 127 PRO A C 1
ATOM 972 O O . PRO A 1 127 ? 4.957 5.626 -17.261 1.00 97.56 127 PRO A O 1
ATOM 975 N N . GLY A 1 128 ? 6.438 6.427 -18.732 1.00 98.12 128 GLY A N 1
ATOM 976 C CA . GLY A 1 128 ? 6.339 5.270 -19.620 1.00 98.12 128 GLY A CA 1
ATOM 977 C C . GLY A 1 128 ? 6.918 4.012 -18.976 1.00 98.12 128 GLY A C 1
ATOM 978 O O . GLY A 1 128 ? 6.314 2.941 -19.047 1.00 98.12 128 GLY A O 1
ATOM 979 N N . ALA A 1 129 ? 8.066 4.145 -18.310 1.00 98.31 129 ALA A N 1
ATOM 980 C CA . ALA A 1 129 ? 8.706 3.042 -17.604 1.00 98.31 129 ALA A CA 1
ATOM 981 C C . ALA A 1 129 ? 7.945 2.632 -16.330 1.00 98.31 129 ALA A C 1
ATOM 983 O O . ALA A 1 129 ? 7.920 1.445 -15.990 1.00 98.31 129 ALA A O 1
ATOM 984 N N . ASP A 1 130 ? 7.323 3.586 -15.637 1.00 98.56 130 ASP A N 1
ATOM 985 C CA . ASP A 1 130 ? 6.494 3.321 -14.459 1.00 98.56 130 ASP A CA 1
ATOM 986 C C . ASP A 1 130 ? 5.188 2.602 -14.856 1.00 98.56 130 ASP A C 1
ATOM 988 O O . ASP A 1 130 ? 4.879 1.535 -14.317 1.00 98.56 130 ASP A O 1
ATOM 992 N N . ILE A 1 131 ? 4.488 3.082 -15.894 1.00 98.56 131 ILE A N 1
ATOM 993 C CA . ILE A 1 131 ? 3.301 2.416 -16.462 1.00 98.56 131 ILE A CA 1
ATOM 994 C C . ILE A 1 131 ? 3.630 1.001 -16.951 1.00 98.56 131 ILE A C 1
ATOM 996 O O . ILE A 1 131 ? 2.881 0.068 -16.661 1.00 98.56 131 ILE A O 1
ATOM 1000 N N . ALA A 1 132 ? 4.748 0.806 -17.657 1.00 98.62 132 ALA A N 1
ATOM 1001 C CA . ALA A 1 132 ? 5.136 -0.514 -18.157 1.00 98.62 132 ALA A CA 1
ATOM 1002 C C . ALA A 1 132 ? 5.345 -1.537 -17.024 1.00 98.62 132 ALA A C 1
ATOM 1004 O O . ALA A 1 132 ? 4.958 -2.698 -17.164 1.00 98.62 132 ALA A O 1
ATOM 1005 N N . ARG A 1 133 ? 5.912 -1.112 -15.886 1.00 98.75 133 ARG A N 1
ATOM 1006 C CA . ARG A 1 133 ? 6.071 -1.963 -14.693 1.00 98.75 133 ARG A CA 1
ATOM 1007 C C . ARG A 1 133 ? 4.735 -2.274 -14.035 1.00 98.75 133 ARG A C 1
ATOM 1009 O O . ARG A 1 133 ? 4.463 -3.437 -13.746 1.00 98.75 133 ARG A O 1
ATOM 1016 N N . MET A 1 134 ? 3.876 -1.270 -1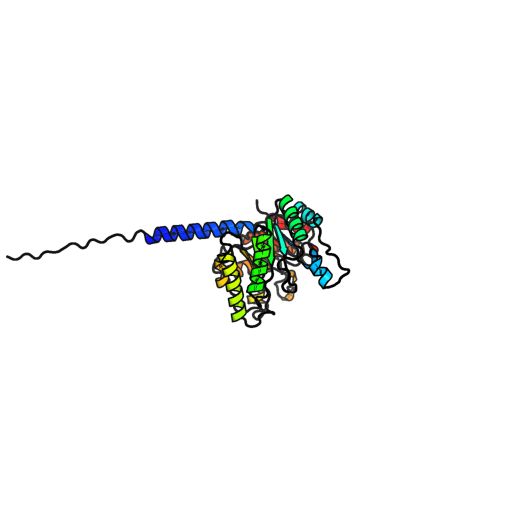3.856 1.00 98.69 134 MET A N 1
ATOM 1017 C CA . MET A 1 134 ? 2.540 -1.482 -13.290 1.00 98.69 134 MET A CA 1
ATOM 1018 C C . MET A 1 134 ? 1.689 -2.419 -14.161 1.00 98.69 134 MET A C 1
ATOM 1020 O O . MET A 1 134 ? 1.044 -3.319 -13.630 1.00 98.69 134 MET A O 1
ATOM 1024 N N . GLN A 1 135 ? 1.732 -2.284 -15.489 1.00 98.50 135 GLN A N 1
ATOM 1025 C CA . GLN A 1 135 ? 1.056 -3.206 -16.412 1.00 98.50 135 GLN A CA 1
ATOM 1026 C C . GLN A 1 135 ? 1.601 -4.630 -16.308 1.00 98.50 135 GLN A C 1
ATOM 1028 O O . GLN A 1 135 ? 0.838 -5.572 -16.108 1.00 98.50 135 GLN A O 1
ATOM 1033 N N . ALA A 1 136 ? 2.923 -4.794 -16.351 1.00 98.69 136 ALA A N 1
ATOM 1034 C CA . ALA A 1 136 ? 3.543 -6.109 -16.232 1.00 98.69 136 ALA A CA 1
ATOM 1035 C C . ALA A 1 136 ? 3.254 -6.786 -14.879 1.00 98.69 136 ALA A C 1
ATOM 1037 O O . ALA A 1 136 ? 3.211 -8.017 -14.808 1.00 98.69 136 ALA A O 1
ATOM 1038 N N . ALA A 1 137 ? 3.055 -5.996 -13.818 1.00 98.56 137 ALA A N 1
ATOM 1039 C CA . ALA A 1 137 ? 2.626 -6.473 -12.510 1.00 98.56 137 ALA A CA 1
ATOM 1040 C C . ALA A 1 137 ? 1.167 -6.965 -12.527 1.00 98.56 137 ALA A C 1
ATOM 1042 O O . ALA A 1 137 ? 0.880 -8.033 -11.990 1.00 98.56 137 ALA A O 1
ATOM 1043 N N . VAL A 1 138 ? 0.260 -6.244 -13.196 1.00 98.19 138 VAL A N 1
ATOM 1044 C CA . VAL A 1 138 ? -1.139 -6.667 -13.401 1.00 98.19 138 VAL A CA 1
ATOM 1045 C C . VAL A 1 138 ? -1.218 -7.969 -14.208 1.00 98.19 138 VAL A C 1
ATOM 1047 O O . VAL A 1 138 ? -1.981 -8.866 -13.857 1.00 98.19 138 VAL A O 1
ATOM 1050 N N . GLU A 1 139 ? -0.368 -8.138 -15.223 1.00 97.88 139 GLU A N 1
ATOM 1051 C CA . GLU A 1 139 ? -0.279 -9.355 -16.050 1.00 97.88 139 GLU A CA 1
ATOM 1052 C C . GLU A 1 139 ? 0.161 -10.615 -15.283 1.00 97.88 139 GLU A C 1
ATOM 1054 O O . GLU A 1 139 ? 0.032 -11.730 -15.792 1.00 97.88 139 GLU A O 1
ATOM 1059 N N . LEU A 1 140 ? 0.648 -10.483 -14.043 1.00 97.69 140 LEU A N 1
ATOM 1060 C CA . LEU A 1 140 ? 0.838 -11.632 -13.144 1.00 97.69 140 LEU A CA 1
ATOM 1061 C C . LEU A 1 140 ? -0.499 -12.254 -12.711 1.00 97.69 140 LEU A C 1
ATOM 1063 O O . LEU A 1 140 ? -0.510 -13.322 -12.098 1.00 97.69 140 LEU A O 1
ATOM 1067 N N . GLY A 1 141 ? -1.611 -11.591 -13.038 1.00 95.12 141 GLY A N 1
ATOM 1068 C CA . GLY A 1 141 ? -2.963 -12.007 -12.726 1.00 95.12 141 GLY A CA 1
ATOM 1069 C C . GLY A 1 141 ? -3.296 -11.801 -11.259 1.00 95.12 141 GLY A C 1
ATOM 1070 O O . GLY A 1 141 ? -3.952 -12.670 -10.705 1.00 95.12 141 GLY A O 1
ATOM 1071 N N . VAL A 1 142 ? -2.808 -10.728 -10.629 1.00 97.94 142 VAL A N 1
ATOM 1072 C CA . VAL A 1 142 ? -3.113 -10.331 -9.238 1.00 97.94 142 VAL A CA 1
ATOM 1073 C C . VAL A 1 142 ? -4.565 -9.867 -9.069 1.00 97.94 142 VAL A C 1
ATOM 1075 O O . VAL A 1 142 ? -5.260 -9.621 -10.051 1.00 97.94 142 VAL A O 1
ATOM 1078 N N . ASP A 1 143 ? -5.029 -9.763 -7.824 1.00 98.50 143 ASP A N 1
ATOM 1079 C CA . ASP A 1 143 ? -6.400 -9.352 -7.493 1.00 98.50 143 ASP A CA 1
ATOM 1080 C C . ASP A 1 143 ? -6.559 -7.822 -7.447 1.00 98.50 143 ASP A C 1
ATOM 1082 O O . ASP A 1 143 ? -7.647 -7.305 -7.694 1.00 98.50 143 ASP A O 1
ATOM 1086 N N . GLY A 1 144 ? -5.473 -7.088 -7.191 1.00 98.44 144 GLY A N 1
ATOM 1087 C CA . GLY A 1 144 ? -5.457 -5.626 -7.206 1.00 98.44 144 GLY A CA 1
ATOM 1088 C C . GLY A 1 144 ? -4.057 -5.039 -7.377 1.00 98.44 144 GLY A C 1
ATOM 1089 O O . GLY A 1 144 ? -3.050 -5.748 -7.295 1.00 98.44 144 GLY A O 1
ATOM 1090 N N . LEU A 1 145 ? -4.006 -3.728 -7.611 1.00 98.81 145 LEU A N 1
ATOM 1091 C CA . LEU A 1 145 ? -2.776 -2.947 -7.732 1.00 98.81 145 LEU A CA 1
ATOM 1092 C C . LEU A 1 145 ? -2.726 -1.855 -6.658 1.00 98.81 145 LEU A C 1
ATOM 1094 O O . LEU A 1 145 ? -3.640 -1.041 -6.567 1.00 98.81 145 LEU A O 1
ATOM 1098 N N . GLY A 1 146 ? -1.639 -1.801 -5.897 1.00 98.56 146 GLY A N 1
ATOM 1099 C CA . GLY A 1 146 ? -1.267 -0.668 -5.056 1.00 98.56 146 GLY A CA 1
ATOM 1100 C C . GLY A 1 146 ? -0.202 0.186 -5.743 1.00 98.56 146 GLY A C 1
ATOM 1101 O O . GLY A 1 146 ? 0.892 -0.301 -6.037 1.00 98.56 146 GLY A O 1
ATOM 1102 N N . VAL A 1 147 ? -0.520 1.456 -5.992 1.00 98.75 147 VAL A N 1
ATOM 1103 C CA . VAL A 1 147 ? 0.421 2.451 -6.520 1.00 98.75 147 VAL A CA 1
ATOM 1104 C C . VAL A 1 147 ? 0.981 3.250 -5.352 1.00 98.75 147 VAL A C 1
ATOM 1106 O O . VAL A 1 147 ? 0.223 3.932 -4.670 1.00 98.75 147 VAL A O 1
ATOM 1109 N N . ASP A 1 148 ? 2.286 3.163 -5.120 1.00 98.38 148 ASP A N 1
ATOM 1110 C CA . ASP A 1 148 ? 2.968 3.841 -4.015 1.00 98.38 148 ASP A CA 1
ATOM 1111 C C . ASP A 1 148 ? 3.513 5.211 -4.411 1.00 98.38 148 ASP A C 1
ATOM 1113 O O . ASP A 1 148 ? 4.413 5.358 -5.237 1.00 98.38 148 ASP A O 1
ATOM 1117 N N . ILE A 1 149 ? 2.900 6.227 -3.809 1.00 98.12 149 ILE A N 1
ATOM 1118 C CA . ILE A 1 149 ? 3.027 7.640 -4.133 1.00 98.12 149 ILE A CA 1
ATOM 1119 C C . ILE A 1 149 ? 3.774 8.339 -2.990 1.00 98.12 149 ILE A C 1
ATOM 1121 O O . ILE A 1 149 ? 3.250 9.222 -2.310 1.00 98.12 149 ILE A O 1
ATOM 1125 N N . GLU A 1 150 ? 5.026 7.936 -2.775 1.00 93.94 150 GLU A N 1
ATOM 1126 C CA . GLU A 1 150 ? 5.885 8.504 -1.724 1.00 93.94 150 GLU A CA 1
ATOM 1127 C C . GLU A 1 150 ? 7.165 9.173 -2.269 1.00 93.94 150 GLU A C 1
ATOM 1129 O O . GLU A 1 150 ? 7.823 9.957 -1.577 1.00 93.94 150 GLU A O 1
ATOM 1134 N N . VAL A 1 151 ? 7.529 8.921 -3.534 1.00 95.50 151 VAL A N 1
ATOM 1135 C CA . VAL A 1 151 ? 8.809 9.373 -4.107 1.00 95.50 151 VAL A CA 1
ATOM 1136 C C . VAL A 1 151 ? 8.789 10.859 -4.470 1.00 95.50 151 VAL A C 1
ATOM 1138 O O . VAL A 1 151 ? 8.198 11.285 -5.459 1.00 95.50 151 VAL A O 1
ATOM 1141 N N . THR A 1 152 ? 9.543 11.657 -3.712 1.00 95.75 152 THR A N 1
ATOM 1142 C CA . THR A 1 152 ? 9.681 13.110 -3.929 1.00 95.75 152 THR A CA 1
ATOM 1143 C C . THR A 1 152 ? 11.000 13.531 -4.582 1.00 95.75 152 THR A C 1
ATOM 1145 O O . THR A 1 152 ? 11.151 14.675 -5.009 1.00 95.75 152 THR A O 1
ATOM 1148 N N . THR A 1 153 ? 11.978 12.628 -4.658 1.00 95.75 153 THR A N 1
ATOM 1149 C CA . THR A 1 153 ? 13.366 12.969 -5.011 1.00 95.75 153 THR A CA 1
ATOM 1150 C C . THR A 1 153 ? 13.676 12.858 -6.500 1.00 95.75 153 THR A C 1
ATOM 1152 O O . THR A 1 153 ? 14.596 13.521 -6.972 1.00 95.75 153 THR A O 1
ATOM 1155 N N . ALA A 1 154 ? 12.925 12.045 -7.244 1.00 96.88 154 ALA A N 1
ATOM 1156 C CA . ALA A 1 154 ? 13.150 11.832 -8.673 1.00 96.88 154 ALA A CA 1
ATOM 1157 C C . ALA A 1 154 ? 12.538 12.947 -9.545 1.00 96.88 154 ALA A C 1
ATOM 1159 O O . ALA A 1 154 ? 13.095 13.293 -10.586 1.00 96.88 154 ALA A O 1
ATOM 1160 N N . VAL A 1 155 ? 11.442 13.560 -9.082 1.00 97.81 155 VAL A N 1
ATOM 1161 C CA . VAL A 1 155 ? 10.848 14.776 -9.657 1.00 97.81 155 VAL A CA 1
ATOM 1162 C C . VAL A 1 155 ? 10.683 15.806 -8.541 1.00 97.81 155 VAL A C 1
ATOM 1164 O O . VAL A 1 155 ? 9.815 15.680 -7.676 1.00 97.81 155 VAL A O 1
ATOM 1167 N N . THR A 1 156 ? 11.552 16.815 -8.535 1.00 96.88 156 THR A N 1
ATOM 1168 C CA . THR A 1 156 ? 11.613 17.818 -7.460 1.00 96.88 156 THR A CA 1
ATOM 1169 C C . THR A 1 156 ? 10.639 18.977 -7.654 1.00 96.88 156 THR A C 1
ATOM 1171 O O . THR A 1 156 ? 10.235 19.594 -6.671 1.00 96.88 156 THR A O 1
ATOM 1174 N N . ASP A 1 157 ? 10.238 19.262 -8.896 1.00 97.88 157 ASP A N 1
ATOM 1175 C CA . ASP A 1 157 ? 9.187 20.235 -9.193 1.00 97.88 157 ASP A CA 1
ATOM 1176 C C . ASP A 1 157 ? 7.814 19.668 -8.803 1.00 97.88 157 ASP A C 1
ATOM 1178 O O . ASP A 1 157 ? 7.369 18.653 -9.343 1.00 97.88 157 ASP A O 1
ATOM 1182 N N . VAL A 1 158 ? 7.150 20.323 -7.848 1.00 98.00 158 VAL A N 1
ATOM 1183 C CA . VAL A 1 158 ? 5.903 19.837 -7.234 1.00 98.00 158 VAL A CA 1
ATOM 1184 C C . VAL A 1 158 ? 4.770 19.757 -8.252 1.00 98.00 158 VAL A C 1
ATOM 1186 O O . VAL A 1 158 ? 4.083 18.740 -8.307 1.00 98.00 158 VAL A O 1
ATOM 1189 N N . ALA A 1 159 ? 4.598 20.782 -9.090 1.00 98.25 159 ALA A N 1
ATOM 1190 C CA . ALA A 1 159 ? 3.530 20.813 -10.086 1.00 98.25 159 ALA A CA 1
ATOM 1191 C C . ALA A 1 159 ? 3.697 19.688 -11.118 1.00 98.25 159 ALA A C 1
ATOM 1193 O O . ALA A 1 159 ? 2.749 18.956 -11.401 1.00 98.25 159 ALA A O 1
ATOM 1194 N N . THR A 1 160 ? 4.919 19.493 -11.622 1.00 98.56 160 THR A N 1
ATOM 1195 C CA . THR A 1 160 ? 5.246 18.402 -12.547 1.00 98.56 160 THR A CA 1
ATOM 1196 C C . THR A 1 160 ? 5.023 17.042 -11.898 1.00 98.56 160 THR A C 1
ATOM 1198 O O . THR A 1 160 ? 4.421 16.165 -12.515 1.00 98.56 160 THR A O 1
ATOM 1201 N N . ARG A 1 161 ? 5.478 16.850 -10.653 1.00 98.44 161 ARG A N 1
ATOM 1202 C CA . ARG A 1 161 ? 5.286 15.589 -9.928 1.00 98.44 161 ARG A CA 1
ATOM 1203 C C . ARG A 1 161 ? 3.800 15.287 -9.733 1.00 98.44 161 ARG A C 1
ATOM 1205 O O . ARG A 1 161 ? 3.365 14.193 -10.070 1.00 98.44 161 ARG A O 1
ATOM 1212 N N . ASN A 1 162 ? 3.021 16.258 -9.262 1.00 98.62 162 ASN A N 1
ATOM 1213 C CA . ASN A 1 162 ? 1.579 16.113 -9.056 1.00 98.62 162 ASN A CA 1
ATOM 1214 C C . ASN A 1 162 ? 0.844 15.752 -10.347 1.00 98.62 162 ASN A C 1
ATOM 1216 O O . ASN A 1 162 ? 0.016 14.844 -10.343 1.00 98.62 162 ASN A O 1
ATOM 1220 N N . GLN A 1 163 ? 1.170 16.434 -11.448 1.00 98.62 163 GLN A N 1
ATOM 1221 C CA . GLN A 1 163 ? 0.571 16.151 -12.748 1.00 98.62 163 GLN A CA 1
ATOM 1222 C C . GLN A 1 163 ? 0.865 14.712 -13.189 1.00 98.62 163 GLN A C 1
ATOM 1224 O O . GLN A 1 163 ? -0.053 13.990 -13.560 1.00 98.62 163 GLN A O 1
ATOM 1229 N N . ARG A 1 164 ? 2.122 14.263 -13.080 1.00 98.69 164 ARG A N 1
ATOM 1230 C CA . ARG A 1 164 ? 2.523 12.907 -13.489 1.00 98.69 164 ARG A CA 1
ATOM 1231 C C . ARG A 1 164 ? 1.895 11.813 -12.633 1.00 98.69 164 ARG A C 1
ATOM 1233 O O . ARG A 1 164 ? 1.436 10.822 -13.183 1.00 98.69 164 ARG A O 1
ATOM 1240 N N . VAL A 1 165 ? 1.801 12.024 -11.320 1.00 98.56 165 VAL A N 1
ATOM 1241 C CA . VAL A 1 165 ? 1.071 11.126 -10.411 1.00 98.56 165 VAL A CA 1
ATOM 1242 C C . VAL A 1 165 ? -0.368 10.925 -10.892 1.00 98.56 165 VAL A C 1
ATOM 1244 O O . VAL A 1 165 ? -0.826 9.792 -11.031 1.00 98.56 165 VAL A O 1
ATOM 1247 N N . VAL A 1 166 ? -1.083 12.018 -11.176 1.00 98.69 166 VAL A N 1
ATOM 1248 C CA . VAL A 1 166 ? -2.477 11.948 -11.638 1.00 98.69 166 VA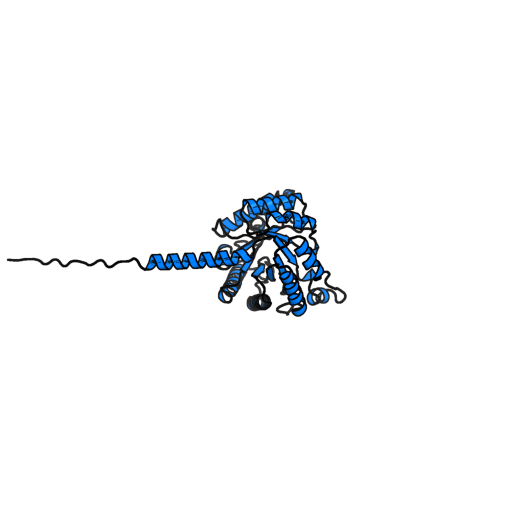L A CA 1
ATOM 1249 C C . VAL A 1 166 ? -2.570 11.299 -13.018 1.00 98.69 166 VAL A C 1
ATOM 1251 O O . VAL A 1 166 ? -3.438 10.449 -13.223 1.00 98.69 166 VAL A O 1
ATOM 1254 N N . ASP A 1 167 ? -1.683 11.654 -13.946 1.00 98.62 167 ASP A N 1
ATOM 1255 C CA . ASP A 1 167 ? -1.685 11.126 -15.313 1.00 98.62 167 ASP A CA 1
ATOM 1256 C C . ASP A 1 167 ? -1.437 9.615 -15.345 1.00 98.62 167 ASP A C 1
ATOM 1258 O O . ASP A 1 167 ? -2.167 8.890 -16.021 1.00 98.62 167 ASP A O 1
ATOM 1262 N N . GLU A 1 168 ? -0.456 9.118 -14.589 1.00 98.62 168 GLU A N 1
ATOM 1263 C CA . GLU A 1 168 ? -0.127 7.691 -14.538 1.00 98.62 168 GLU A CA 1
ATOM 1264 C C . GLU A 1 168 ? -1.266 6.863 -13.939 1.00 98.62 168 GLU A C 1
ATOM 1266 O O . GLU A 1 168 ? -1.665 5.849 -14.516 1.00 98.62 168 GLU A O 1
ATOM 1271 N N . VAL A 1 169 ? -1.852 7.307 -12.822 1.00 98.56 169 VAL A N 1
ATOM 1272 C CA . VAL A 1 169 ? -2.973 6.591 -12.191 1.00 98.56 169 VAL A CA 1
ATOM 1273 C C . VAL A 1 169 ? -4.227 6.652 -13.070 1.00 98.56 169 VAL A C 1
ATOM 1275 O O . VAL A 1 169 ? -4.916 5.642 -13.232 1.00 98.56 169 VAL A O 1
ATOM 1278 N N . THR A 1 170 ? -4.496 7.796 -13.710 1.00 98.56 170 THR A N 1
ATOM 1279 C CA . THR A 1 170 ? -5.598 7.942 -14.678 1.00 98.56 170 THR A CA 1
ATOM 1280 C C . THR A 1 170 ? -5.409 7.012 -15.871 1.00 98.56 170 THR A C 1
ATOM 1282 O O . THR A 1 170 ? -6.356 6.352 -16.300 1.00 98.56 170 THR A O 1
ATOM 1285 N N . TRP A 1 171 ? -4.186 6.912 -16.395 1.00 98.44 171 TRP A N 1
ATOM 1286 C CA . TRP A 1 171 ? -3.866 5.989 -17.477 1.00 98.44 171 TRP A CA 1
ATOM 1287 C C . TRP A 1 171 ? -4.129 4.542 -17.041 1.00 98.44 171 TRP A C 1
ATOM 1289 O O . TRP A 1 171 ? -4.819 3.801 -17.745 1.00 98.44 171 TRP A O 1
ATOM 1299 N N . MET A 1 172 ? -3.648 4.151 -15.854 1.00 98.44 172 MET A N 1
ATOM 1300 C CA . MET A 1 172 ? -3.818 2.791 -15.329 1.00 98.44 172 MET A CA 1
ATOM 1301 C C . MET A 1 172 ? -5.289 2.418 -15.155 1.00 98.44 172 MET A C 1
ATOM 1303 O O . MET A 1 172 ? -5.675 1.305 -15.520 1.00 98.44 172 MET A O 1
ATOM 1307 N N . ARG A 1 173 ? -6.119 3.350 -14.669 1.00 97.56 173 ARG A N 1
ATOM 1308 C CA . ARG A 1 173 ? -7.576 3.188 -14.613 1.00 97.56 173 ARG A CA 1
ATOM 1309 C C . ARG A 1 173 ? -8.191 3.060 -16.005 1.00 97.56 173 ARG A C 1
ATOM 1311 O O . ARG A 1 173 ? -9.038 2.196 -16.214 1.00 97.56 173 ARG A O 1
ATOM 1318 N N . ALA A 1 174 ? -7.791 3.906 -16.952 1.00 97.69 174 ALA A N 1
ATOM 1319 C CA . ALA A 1 174 ? -8.387 3.943 -18.284 1.00 97.69 174 ALA A CA 1
ATOM 1320 C C . ALA A 1 174 ? -8.190 2.632 -19.057 1.00 97.69 174 ALA A C 1
ATOM 1322 O O . ALA A 1 174 ? -9.112 2.187 -19.741 1.00 97.69 174 ALA A O 1
ATOM 1323 N N . VAL A 1 175 ? -7.020 1.999 -18.939 1.00 97.50 175 VAL A N 1
ATOM 1324 C CA . VAL A 1 175 ? -6.769 0.722 -19.627 1.00 97.50 175 VAL A CA 1
ATOM 1325 C C . VAL A 1 175 ? -7.233 -0.502 -18.845 1.00 97.50 175 VAL A C 1
ATOM 1327 O O . VAL A 1 175 ? -7.465 -1.546 -19.446 1.00 97.50 175 VAL A O 1
ATOM 1330 N N . ASN A 1 176 ? -7.389 -0.377 -17.524 1.00 96.69 176 ASN A N 1
ATOM 1331 C CA . ASN A 1 176 ? -7.889 -1.435 -16.653 1.00 96.69 176 ASN A CA 1
ATOM 1332 C C . ASN A 1 176 ? -9.154 -0.968 -15.904 1.00 96.69 176 ASN A C 1
ATOM 1334 O O . ASN A 1 176 ? -9.126 -0.811 -14.678 1.00 96.69 176 ASN A O 1
ATOM 1338 N N . PRO A 1 177 ? -10.282 -0.740 -16.601 1.00 95.12 177 PRO A N 1
ATOM 1339 C CA . PRO A 1 177 ? -11.479 -0.160 -15.986 1.00 95.12 177 PRO A CA 1
ATOM 1340 C C . PRO A 1 177 ? -12.024 -0.989 -14.812 1.00 95.12 177 PRO A C 1
ATOM 1342 O O . PRO A 1 177 ? -12.549 -0.417 -13.853 1.00 95.12 177 PRO A O 1
ATOM 1345 N N . ASP A 1 178 ? -11.837 -2.310 -14.848 1.00 95.12 178 ASP A N 1
ATOM 1346 C CA . ASP A 1 178 ? -12.357 -3.246 -13.847 1.00 95.12 178 ASP A CA 1
ATOM 1347 C C . ASP A 1 178 ? -11.342 -3.638 -12.762 1.00 95.12 178 ASP A C 1
ATOM 1349 O O . ASP A 1 178 ? -11.726 -4.244 -11.763 1.00 95.12 178 ASP A O 1
ATOM 1353 N N . LEU A 1 179 ? -10.063 -3.276 -12.914 1.00 97.19 179 LEU A N 1
ATOM 1354 C CA . LEU A 1 179 ? -9.022 -3.605 -11.938 1.00 97.19 179 LEU A CA 1
ATOM 1355 C C . LEU A 1 179 ? -9.218 -2.791 -10.649 1.00 97.19 179 LEU A C 1
ATOM 1357 O O . LEU A 1 179 ? -9.337 -1.565 -10.728 1.00 97.19 179 LEU A O 1
ATOM 1361 N N . PRO A 1 180 ? -9.211 -3.417 -9.463 1.00 98.56 180 PRO A N 1
ATOM 1362 C CA . PRO A 1 180 ? -9.083 -2.700 -8.201 1.00 98.56 180 PRO A CA 1
ATOM 1363 C C . PRO A 1 180 ? -7.734 -1.981 -8.111 1.00 98.56 180 PRO A C 1
ATOM 1365 O O . PRO A 1 180 ? -6.680 -2.618 -8.185 1.00 98.56 180 PRO A O 1
ATOM 1368 N N . ILE A 1 181 ? -7.759 -0.659 -7.931 1.00 98.69 181 ILE A N 1
ATOM 1369 C CA . ILE A 1 181 ? -6.548 0.167 -7.795 1.00 98.69 181 ILE A CA 1
ATOM 1370 C C . ILE A 1 181 ? -6.597 0.921 -6.469 1.00 98.69 181 ILE A C 1
ATOM 1372 O O . ILE A 1 181 ? -7.576 1.610 -6.189 1.00 98.69 181 ILE A O 1
ATOM 1376 N N . ALA A 1 182 ? -5.532 0.834 -5.680 1.00 98.69 182 ALA A N 1
ATOM 1377 C CA . ALA A 1 182 ? -5.343 1.612 -4.466 1.00 98.69 182 ALA A CA 1
ATOM 1378 C C . ALA A 1 182 ? -4.196 2.617 -4.622 1.00 98.69 182 ALA A C 1
ATOM 1380 O O . ALA A 1 182 ? -3.176 2.315 -5.243 1.00 98.69 182 ALA A O 1
ATOM 1381 N N . ALA A 1 183 ? -4.353 3.796 -4.019 1.00 98.69 183 ALA A N 1
ATOM 1382 C CA . ALA A 1 183 ? -3.250 4.728 -3.799 1.00 98.69 183 ALA A CA 1
ATOM 1383 C C . ALA A 1 183 ? -2.644 4.477 -2.415 1.00 98.69 183 ALA A C 1
ATOM 1385 O O . ALA A 1 183 ? -3.307 4.705 -1.401 1.00 98.69 183 ALA A O 1
ATOM 1386 N N . ILE A 1 184 ? -1.390 4.035 -2.378 1.00 98.50 184 ILE A N 1
ATOM 1387 C CA . ILE A 1 184 ? -0.565 3.983 -1.172 1.00 98.50 184 ILE A CA 1
ATOM 1388 C C . ILE A 1 184 ? 0.097 5.348 -1.042 1.00 98.50 184 ILE A C 1
ATOM 1390 O O . ILE A 1 184 ? 0.790 5.802 -1.951 1.00 98.50 184 ILE A O 1
ATOM 1394 N N . VAL A 1 185 ? -0.208 6.052 0.040 1.00 97.69 185 VAL A N 1
ATOM 1395 C CA . VAL A 1 185 ? 0.092 7.478 0.181 1.00 97.69 185 VAL A CA 1
ATOM 1396 C C . VAL A 1 185 ? 0.804 7.759 1.489 1.00 97.69 185 VAL A C 1
ATOM 1398 O O . VAL A 1 185 ? 0.612 7.067 2.492 1.00 97.69 185 VAL A O 1
ATOM 1401 N N . LEU A 1 186 ? 1.564 8.849 1.486 1.00 94.50 186 LEU A N 1
ATOM 1402 C CA . LEU A 1 186 ? 2.069 9.460 2.708 1.00 94.50 186 LEU A CA 1
ATOM 1403 C C . LEU A 1 186 ? 0.919 9.819 3.654 1.00 94.50 186 LEU A C 1
ATOM 1405 O O . LEU A 1 186 ? -0.204 10.118 3.240 1.00 94.50 186 LEU A O 1
ATOM 1409 N N . GLU A 1 187 ? 1.222 9.841 4.944 1.00 94.81 187 GLU A N 1
ATOM 1410 C CA . GLU A 1 187 ? 0.252 10.144 5.986 1.00 94.81 187 GLU A CA 1
ATOM 1411 C C . GLU A 1 187 ? -0.200 11.615 5.902 1.00 94.81 187 GLU A C 1
ATOM 1413 O O . GLU A 1 187 ? 0.647 12.513 5.961 1.00 94.81 187 GLU A O 1
ATOM 1418 N N . PRO A 1 188 ? -1.508 11.934 5.848 1.00 97.00 188 PRO A N 1
ATOM 1419 C CA . PRO A 1 188 ? -1.964 13.325 5.909 1.00 97.00 188 PRO A CA 1
ATOM 1420 C C . PRO A 1 188 ? -1.410 14.115 7.102 1.00 97.00 188 PRO A C 1
ATOM 1422 O O . PRO A 1 188 ? -1.050 15.274 6.958 1.00 97.00 188 PRO A O 1
ATOM 1425 N N . VAL A 1 189 ? -1.242 13.499 8.276 1.00 97.19 189 VAL A N 1
ATOM 1426 C CA . VAL A 1 189 ? -0.605 14.147 9.436 1.00 97.19 189 VAL A CA 1
ATOM 1427 C C . VAL A 1 189 ? 0.862 14.499 9.153 1.00 97.19 189 VAL A C 1
ATOM 1429 O O . VAL A 1 189 ? 1.340 15.548 9.599 1.00 97.19 189 VAL A O 1
ATOM 1432 N N . LEU A 1 190 ? 1.595 13.657 8.410 1.00 95.12 190 LEU A N 1
ATOM 1433 C CA . LEU A 1 190 ? 2.953 13.990 7.974 1.00 95.12 190 LEU A CA 1
ATOM 1434 C C . LEU A 1 190 ? 2.934 15.247 7.099 1.00 95.12 190 LEU A C 1
ATOM 1436 O O . LEU A 1 190 ? 3.711 16.168 7.354 1.00 95.12 190 LEU A O 1
ATOM 1440 N N . LEU A 1 191 ? 2.042 15.284 6.109 1.00 96.00 191 LEU A N 1
ATOM 1441 C CA . LEU A 1 191 ? 1.969 16.362 5.124 1.00 96.00 191 LEU A CA 1
ATOM 1442 C C . LEU A 1 191 ? 1.383 17.665 5.681 1.00 96.00 191 LEU A C 1
ATOM 1444 O O . LEU A 1 191 ? 1.836 18.737 5.306 1.00 96.00 191 LEU A O 1
ATOM 1448 N N . ASP A 1 192 ? 0.428 17.602 6.604 1.00 96.88 192 ASP A N 1
ATOM 1449 C CA . ASP A 1 192 ? -0.301 18.785 7.076 1.00 96.88 192 ASP A CA 1
ATOM 1450 C C . ASP A 1 192 ? 0.284 19.386 8.353 1.00 96.88 192 ASP A C 1
ATOM 1452 O O . ASP A 1 192 ? 0.110 20.575 8.624 1.00 96.88 192 ASP A O 1
ATOM 1456 N N . VAL A 1 193 ? 0.929 18.558 9.179 1.00 95.81 193 VAL A N 1
ATOM 1457 C CA . VAL A 1 193 ? 1.311 18.949 10.542 1.00 95.81 193 VAL A CA 1
ATOM 1458 C C . VAL A 1 193 ? 2.810 18.841 10.759 1.00 95.81 193 VAL A C 1
ATOM 1460 O O . VAL A 1 193 ? 3.435 19.785 11.237 1.00 95.81 193 VAL A O 1
ATOM 1463 N N . ILE A 1 194 ? 3.400 17.690 10.439 1.00 93.88 194 ILE A N 1
ATOM 1464 C CA . ILE A 1 194 ? 4.780 17.391 10.842 1.00 93.88 194 ILE A CA 1
ATOM 1465 C C . ILE A 1 194 ? 5.786 18.027 9.885 1.00 93.88 194 ILE A C 1
ATOM 1467 O O . ILE A 1 194 ? 6.772 18.617 10.325 1.00 93.88 194 ILE A O 1
ATOM 1471 N N . ASN A 1 195 ? 5.564 17.893 8.580 1.00 93.94 195 ASN A N 1
ATOM 1472 C CA . ASN A 1 195 ? 6.459 18.408 7.558 1.00 93.94 195 ASN A CA 1
ATOM 1473 C C . ASN A 1 195 ? 5.682 18.889 6.328 1.00 93.94 195 ASN A C 1
ATOM 1475 O O . ASN A 1 195 ? 5.667 18.247 5.278 1.00 93.94 195 ASN A O 1
ATOM 1479 N N . THR A 1 196 ? 5.132 20.095 6.441 1.00 95.81 196 THR A N 1
ATOM 1480 C CA . THR A 1 196 ? 4.354 20.759 5.381 1.00 95.81 196 THR A CA 1
ATOM 1481 C C . THR A 1 196 ? 5.120 21.052 4.098 1.00 95.81 196 THR A C 1
ATOM 1483 O O . THR A 1 196 ? 4.528 21.410 3.084 1.00 95.81 196 THR A O 1
ATOM 1486 N N . ARG A 1 197 ? 6.447 20.886 4.110 1.00 95.75 197 ARG A N 1
ATOM 1487 C CA . ARG A 1 197 ? 7.297 21.055 2.928 1.00 95.75 197 ARG A CA 1
ATOM 1488 C C . ARG A 1 197 ? 7.629 19.740 2.234 1.00 95.75 197 ARG A C 1
ATOM 1490 O O . ARG A 1 197 ? 8.226 19.790 1.165 1.00 95.75 197 ARG A O 1
ATOM 1497 N N . TYR A 1 198 ? 7.298 18.590 2.828 1.00 95.44 198 TYR A N 1
ATOM 1498 C CA . TYR A 1 198 ? 7.664 17.289 2.268 1.00 95.44 198 TYR A CA 1
ATOM 1499 C C . TYR A 1 198 ? 7.023 17.085 0.892 1.00 95.44 198 TYR A C 1
ATOM 1501 O O . TYR A 1 198 ? 7.702 16.787 -0.091 1.00 95.44 198 TYR A O 1
ATOM 1509 N N . TRP A 1 199 ? 5.715 17.325 0.815 1.00 97.25 199 TRP A N 1
ATOM 1510 C CA . TRP A 1 199 ? 4.965 17.311 -0.431 1.00 97.25 199 TRP A CA 1
ATOM 1511 C C . TRP A 1 199 ? 3.799 18.306 -0.348 1.00 97.25 199 TRP A C 1
ATOM 1513 O O . TRP A 1 199 ? 2.671 17.910 -0.056 1.00 97.25 199 TRP A O 1
ATOM 1523 N N . PRO A 1 200 ? 4.054 19.610 -0.562 1.00 95.94 200 PRO A N 1
ATOM 1524 C CA . PRO A 1 200 ? 2.980 20.595 -0.573 1.00 95.94 200 PRO A CA 1
ATOM 1525 C C . PRO A 1 200 ? 2.021 20.314 -1.736 1.00 95.94 200 PRO A C 1
ATOM 1527 O O . PRO A 1 200 ? 2.443 19.828 -2.784 1.00 95.94 200 PRO A O 1
ATOM 1530 N N . GLU A 1 201 ? 0.740 20.633 -1.544 1.00 95.69 201 GLU A N 1
ATOM 1531 C CA . GLU A 1 201 ? -0.295 20.515 -2.583 1.00 95.69 201 GLU A CA 1
ATOM 1532 C C . GLU A 1 201 ? -0.456 19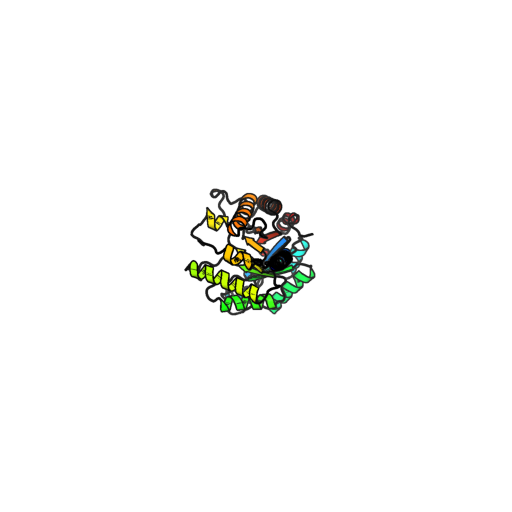.087 -3.137 1.00 95.69 201 GLU A C 1
ATOM 1534 O O . GLU A 1 201 ? -0.673 18.907 -4.332 1.00 95.69 201 GLU A O 1
ATOM 1539 N N . PHE A 1 202 ? -0.332 18.057 -2.291 1.00 98.19 202 PHE A N 1
ATOM 1540 C CA . PHE A 1 202 ? -0.544 16.668 -2.713 1.00 98.19 202 PHE A CA 1
ATOM 1541 C C . PHE A 1 202 ? -1.898 16.506 -3.451 1.00 98.19 202 PHE A C 1
ATOM 1543 O O . PHE A 1 202 ? -2.912 17.035 -2.983 1.00 98.19 202 PHE A O 1
ATOM 1550 N N . PRO A 1 203 ? -1.954 15.801 -4.601 1.00 97.88 203 PRO A N 1
ATOM 1551 C CA . PRO A 1 203 ? -3.084 15.871 -5.532 1.00 97.88 203 PRO A CA 1
ATOM 1552 C C . PRO A 1 203 ? -4.260 14.950 -5.148 1.00 97.88 203 PRO A C 1
ATOM 1554 O O . PRO A 1 203 ? -4.737 14.161 -5.965 1.00 97.88 203 PRO A O 1
ATOM 1557 N N . TRP A 1 204 ? -4.761 15.057 -3.914 1.00 98.12 204 TRP A N 1
ATOM 1558 C CA . TRP A 1 204 ? -5.830 14.208 -3.364 1.00 98.12 204 TRP A CA 1
ATOM 1559 C C . TRP A 1 204 ? -7.065 14.119 -4.271 1.00 98.12 204 TRP A C 1
ATOM 1561 O O . TRP A 1 204 ? -7.502 13.032 -4.650 1.00 98.12 204 TRP A O 1
ATOM 1571 N N . THR A 1 205 ? -7.600 15.268 -4.683 1.00 96.44 205 THR A N 1
ATOM 1572 C CA . THR A 1 205 ? -8.807 15.346 -5.519 1.00 96.44 205 THR A CA 1
ATOM 1573 C C . THR A 1 205 ? -8.576 14.866 -6.951 1.00 96.44 205 THR A C 1
ATOM 1575 O O . THR A 1 205 ? -9.496 14.337 -7.570 1.00 96.44 205 THR A O 1
ATOM 1578 N N . GLY A 1 206 ? -7.349 14.992 -7.471 1.00 96.69 206 GLY A N 1
ATOM 1579 C CA . GLY A 1 206 ? -6.975 14.468 -8.788 1.00 96.69 206 GLY A CA 1
ATOM 1580 C C . GLY A 1 206 ? -6.986 12.938 -8.843 1.00 96.69 206 GLY A C 1
ATOM 1581 O O . GLY A 1 206 ? -7.300 12.359 -9.880 1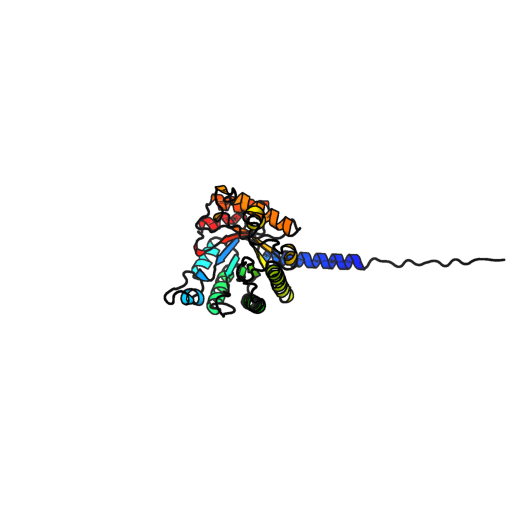.00 96.69 206 GLY A O 1
ATOM 1582 N N . LEU A 1 207 ? -6.703 12.284 -7.714 1.00 97.88 207 LEU A N 1
ATOM 1583 C CA . LEU A 1 207 ? -6.667 10.826 -7.586 1.00 97.88 207 LEU A CA 1
ATOM 1584 C C . LEU A 1 207 ? -8.012 10.211 -7.177 1.00 97.88 207 LEU A C 1
ATOM 1586 O O . LEU A 1 207 ? -8.289 9.071 -7.545 1.00 97.88 207 LEU A O 1
ATOM 1590 N N . ALA A 1 208 ? -8.863 10.952 -6.460 1.00 94.69 208 ALA A N 1
ATOM 1591 C CA . ALA A 1 208 ? -10.120 10.461 -5.884 1.00 94.69 208 ALA A CA 1
ATOM 1592 C C . ALA A 1 208 ? -11.062 9.756 -6.875 1.00 94.69 208 ALA A C 1
ATOM 1594 O O . ALA A 1 208 ? -11.776 8.833 -6.497 1.00 94.69 208 ALA A O 1
ATOM 1595 N N . GLY A 1 209 ? -11.062 10.171 -8.146 1.00 91.50 209 GLY A N 1
ATOM 1596 C CA . GLY A 1 209 ? -11.871 9.542 -9.196 1.00 91.50 209 GLY A CA 1
ATOM 1597 C C . GLY A 1 209 ? -11.223 8.332 -9.881 1.00 91.50 209 GLY A C 1
ATOM 1598 O O . GLY A 1 209 ? -11.871 7.702 -10.713 1.00 91.50 209 GLY A O 1
ATOM 1599 N N . GLN A 1 210 ? -9.958 8.032 -9.581 1.00 96.75 210 GLN A N 1
ATOM 1600 C CA . GLN A 1 210 ? -9.156 7.029 -10.292 1.00 96.75 210 GLN A CA 1
ATOM 1601 C C . GLN A 1 210 ? -8.881 5.774 -9.454 1.00 96.75 210 GLN A C 1
ATOM 1603 O O . GLN A 1 210 ? -8.718 4.680 -10.009 1.00 96.75 210 GLN A O 1
ATOM 1608 N N . VAL A 1 211 ? -8.863 5.917 -8.128 1.00 98.12 211 VAL A N 1
ATOM 1609 C CA . VAL A 1 211 ? -8.591 4.831 -7.177 1.00 98.12 211 VAL A CA 1
ATOM 1610 C C . VAL A 1 211 ? -9.858 4.382 -6.457 1.00 98.12 211 VAL A C 1
ATOM 1612 O O . VAL A 1 211 ? -10.790 5.157 -6.268 1.00 98.12 211 VAL A O 1
ATOM 1615 N N . ASP A 1 212 ? -9.888 3.116 -6.056 1.00 98.44 212 ASP A N 1
ATOM 1616 C CA . ASP A 1 212 ? -10.999 2.510 -5.320 1.00 98.44 212 ASP A CA 1
ATOM 1617 C C . ASP A 1 212 ? -10.738 2.473 -3.805 1.00 98.44 212 ASP A C 1
ATOM 1619 O O . ASP A 1 212 ? -11.679 2.356 -3.022 1.00 98.44 212 ASP A O 1
ATOM 1623 N N . ALA A 1 213 ? -9.474 2.567 -3.376 1.00 98.44 213 ALA A N 1
ATOM 1624 C CA . ALA A 1 213 ? -9.099 2.633 -1.968 1.00 98.44 213 ALA A CA 1
ATOM 1625 C C . ALA A 1 213 ? -7.846 3.483 -1.736 1.00 98.44 213 ALA A C 1
ATOM 1627 O O . ALA A 1 213 ? -7.002 3.662 -2.616 1.00 98.44 213 ALA A O 1
ATOM 1628 N N . TRP A 1 214 ? -7.722 3.967 -0.507 1.00 98.69 214 TRP A N 1
ATOM 1629 C CA . TRP A 1 214 ? -6.585 4.730 -0.022 1.00 98.69 214 TRP A CA 1
ATOM 1630 C C . TRP A 1 214 ? -5.845 3.968 1.068 1.00 98.69 214 TRP A C 1
ATOM 1632 O O . TRP A 1 214 ? -6.465 3.391 1.963 1.00 98.69 214 TRP A O 1
ATOM 1642 N N . MET A 1 215 ? -4.520 4.003 1.007 1.00 98.44 215 MET A N 1
ATOM 1643 C CA . MET A 1 215 ? -3.632 3.293 1.917 1.00 98.44 215 MET A CA 1
ATOM 1644 C C . MET A 1 215 ? -2.613 4.252 2.525 1.00 98.44 215 MET A C 1
ATOM 1646 O O . MET A 1 215 ? -1.476 4.310 2.060 1.00 98.44 215 MET A O 1
ATOM 1650 N N . PRO A 1 216 ? -3.004 5.051 3.536 1.00 97.12 216 PRO A N 1
ATOM 1651 C CA . PRO A 1 216 ? -2.042 5.869 4.253 1.00 97.12 216 PRO A CA 1
ATOM 1652 C C . PRO A 1 216 ? -1.053 4.962 4.995 1.00 97.12 216 PRO A C 1
ATOM 1654 O O . PRO A 1 216 ? -1.462 4.091 5.771 1.00 97.12 216 PRO A O 1
ATOM 1657 N N . MET A 1 217 ? 0.237 5.203 4.763 1.00 92.56 217 MET A N 1
ATOM 1658 C CA . MET A 1 217 ? 1.370 4.527 5.403 1.00 92.56 217 MET A CA 1
ATOM 1659 C C . MET A 1 217 ? 1.535 5.005 6.845 1.00 92.56 217 MET A C 1
ATOM 1661 O O . MET A 1 217 ? 2.459 5.739 7.151 1.00 92.56 217 MET A O 1
ATOM 1665 N N . GLY A 1 218 ? 0.596 4.647 7.723 1.00 84.38 218 GLY A N 1
ATOM 1666 C CA . GLY A 1 218 ? 0.445 5.058 9.121 1.00 84.38 218 GLY A CA 1
ATOM 1667 C C . GLY A 1 218 ? 1.607 4.691 10.050 1.00 84.38 218 GLY A C 1
ATOM 1668 O O . GLY A 1 218 ? 1.403 4.065 11.085 1.00 84.38 218 GLY A O 1
ATOM 1669 N N . TYR A 1 219 ? 2.825 5.133 9.748 1.00 85.62 219 TYR A N 1
ATOM 1670 C CA . TYR A 1 219 ? 4.047 4.845 10.482 1.00 85.62 219 TYR A CA 1
ATOM 1671 C C . TYR A 1 219 ? 4.195 5.715 11.734 1.00 85.62 219 TYR A C 1
ATOM 1673 O O . TYR A 1 219 ? 5.129 6.514 11.871 1.00 85.62 219 TYR A O 1
ATOM 1681 N N . TRP A 1 220 ? 3.293 5.522 12.707 1.00 92.56 220 TRP A N 1
ATOM 1682 C CA . TRP A 1 220 ? 3.386 6.159 14.030 1.00 92.56 220 TRP A CA 1
ATOM 1683 C C . TRP A 1 220 ? 4.730 5.862 14.706 1.00 92.56 220 TRP A C 1
ATOM 1685 O O . TRP A 1 220 ? 5.237 6.691 15.457 1.00 92.56 220 TRP A O 1
ATOM 1695 N N . THR A 1 221 ? 5.340 4.709 14.416 1.00 90.56 221 THR A N 1
ATOM 1696 C CA . THR A 1 221 ? 6.647 4.300 14.944 1.00 90.56 221 THR A CA 1
ATOM 1697 C C . THR A 1 221 ? 7.793 5.212 14.506 1.00 90.56 221 THR A C 1
ATOM 1699 O O . THR A 1 221 ? 8.736 5.394 15.272 1.00 90.56 221 THR A O 1
ATOM 1702 N N . ASN A 1 222 ? 7.669 5.884 13.357 1.00 90.38 222 ASN A N 1
ATOM 1703 C CA . ASN A 1 222 ? 8.635 6.879 12.876 1.00 90.38 222 ASN A CA 1
ATOM 1704 C C . ASN A 1 222 ? 8.483 8.248 13.560 1.00 90.38 222 ASN A C 1
ATOM 1706 O O . ASN A 1 222 ? 9.246 9.181 13.290 1.00 90.38 222 ASN A O 1
ATOM 1710 N N . ARG A 1 223 ? 7.478 8.412 14.425 1.00 92.69 223 ARG A N 1
ATOM 1711 C CA . ARG A 1 223 ? 7.210 9.661 15.139 1.00 92.69 223 ARG A CA 1
ATOM 1712 C C . ARG A 1 223 ? 7.905 9.655 16.492 1.00 92.69 223 ARG A C 1
ATOM 1714 O O . ARG A 1 223 ? 8.105 8.622 17.123 1.00 92.69 223 ARG A O 1
ATOM 1721 N N . THR A 1 224 ? 8.255 10.839 16.978 1.00 90.19 224 THR A N 1
ATOM 1722 C CA . THR A 1 224 ? 8.838 10.987 18.315 1.00 90.19 224 THR A CA 1
ATOM 1723 C C . THR A 1 224 ? 7.734 11.105 19.362 1.00 90.19 224 THR A C 1
ATOM 1725 O O . THR A 1 224 ? 6.675 11.669 19.086 1.00 90.19 224 THR A O 1
ATOM 1728 N N . LEU A 1 225 ? 7.985 10.658 20.597 1.00 88.75 225 LEU A N 1
ATOM 1729 C CA . LEU A 1 225 ? 7.056 10.890 21.716 1.00 88.75 225 LEU A CA 1
ATOM 1730 C C . LEU A 1 225 ? 6.742 12.385 21.892 1.00 88.75 225 LEU A C 1
ATOM 1732 O O . LEU A 1 225 ? 5.590 12.760 22.081 1.00 88.75 225 LEU A O 1
ATOM 1736 N N . ALA A 1 226 ? 7.754 13.246 21.736 1.00 88.62 226 ALA A N 1
ATOM 1737 C CA . ALA A 1 226 ? 7.611 14.698 21.840 1.00 88.62 226 ALA A CA 1
ATOM 1738 C C . ALA A 1 226 ? 6.670 15.304 20.782 1.00 88.62 226 ALA A C 1
ATOM 1740 O O . ALA A 1 226 ? 6.092 16.359 21.024 1.00 88.62 226 ALA A O 1
ATOM 1741 N N . SER A 1 227 ? 6.492 14.648 19.628 1.00 89.31 227 SER A N 1
ATOM 1742 C CA . SER A 1 227 ? 5.546 15.106 18.601 1.00 89.31 227 SER A CA 1
ATOM 1743 C C . SER A 1 227 ? 4.078 14.905 18.992 1.00 89.31 227 SER A C 1
ATOM 1745 O O . SER A 1 227 ? 3.200 15.483 18.360 1.00 89.31 227 SER A O 1
ATOM 1747 N N . GLY A 1 228 ? 3.795 14.060 19.992 1.00 91.00 228 GLY A N 1
ATOM 1748 C CA . GLY A 1 228 ? 2.436 13.624 20.324 1.00 91.00 228 GLY A CA 1
ATOM 1749 C C . GLY A 1 228 ? 1.811 12.663 19.302 1.00 91.00 228 GLY A C 1
ATOM 1750 O O . GLY A 1 228 ? 0.661 12.271 19.482 1.00 91.00 228 GLY A O 1
ATOM 1751 N N . TYR A 1 229 ? 2.555 12.273 18.258 1.00 94.19 229 TYR A N 1
ATOM 1752 C CA . TYR A 1 229 ? 2.101 11.394 17.174 1.00 94.19 229 TYR A CA 1
ATOM 1753 C C . TYR A 1 229 ? 2.707 9.985 17.206 1.00 94.19 229 TYR A C 1
ATOM 1755 O O . TYR A 1 229 ? 2.402 9.168 16.343 1.00 94.19 229 TYR A O 1
ATOM 1763 N N . ARG A 1 230 ? 3.525 9.659 18.216 1.00 94.06 230 ARG A N 1
ATOM 1764 C CA . ARG A 1 230 ? 3.974 8.282 18.495 1.00 94.06 230 ARG A CA 1
ATOM 1765 C C . ARG A 1 230 ? 2.888 7.504 19.257 1.00 94.06 230 ARG A C 1
ATOM 1767 O O . ARG A 1 230 ? 3.155 6.936 20.307 1.00 94.06 230 ARG A O 1
ATOM 1774 N N . ASP A 1 231 ? 1.666 7.527 18.736 1.00 94.75 231 ASP A N 1
ATOM 1775 C CA . ASP A 1 231 ? 0.464 6.925 19.324 1.00 94.75 231 ASP A CA 1
ATOM 1776 C C . ASP A 1 231 ? -0.359 6.276 18.206 1.00 94.75 231 ASP A C 1
ATOM 1778 O O . ASP A 1 231 ? -0.848 6.970 17.308 1.00 94.75 231 ASP A O 1
ATOM 1782 N N . GLY A 1 232 ? -0.492 4.946 18.251 1.00 95.06 232 GLY A N 1
ATOM 1783 C CA . GLY A 1 232 ? -1.160 4.178 17.199 1.00 95.06 232 GLY A CA 1
ATOM 1784 C C . GLY A 1 232 ? -2.630 4.555 16.990 1.00 95.06 232 GLY A C 1
ATOM 1785 O O . GLY A 1 232 ? -3.093 4.563 15.852 1.00 95.06 232 GLY A O 1
ATOM 1786 N N . TYR A 1 233 ? -3.364 4.942 18.040 1.00 97.50 233 TYR A N 1
ATOM 1787 C CA . TYR A 1 233 ? -4.766 5.350 17.906 1.00 97.50 233 TYR A CA 1
ATOM 1788 C C . TYR A 1 233 ? -4.878 6.737 17.279 1.00 97.50 233 TYR A C 1
ATOM 1790 O O . TYR A 1 233 ? -5.547 6.910 16.259 1.00 97.50 233 TYR A O 1
ATOM 1798 N N . ARG A 1 234 ? -4.219 7.733 17.881 1.00 97.31 234 ARG A N 1
ATOM 1799 C CA . ARG A 1 234 ? -4.331 9.129 17.451 1.00 97.31 234 ARG A CA 1
ATOM 1800 C C . ARG A 1 234 ? -3.838 9.294 16.023 1.00 97.31 234 ARG A C 1
ATOM 1802 O O . ARG A 1 234 ? -4.523 9.925 15.224 1.00 97.31 234 ARG A O 1
ATOM 1809 N N . TYR A 1 235 ? -2.668 8.736 15.712 1.00 97.25 235 TYR A N 1
ATOM 1810 C CA . TY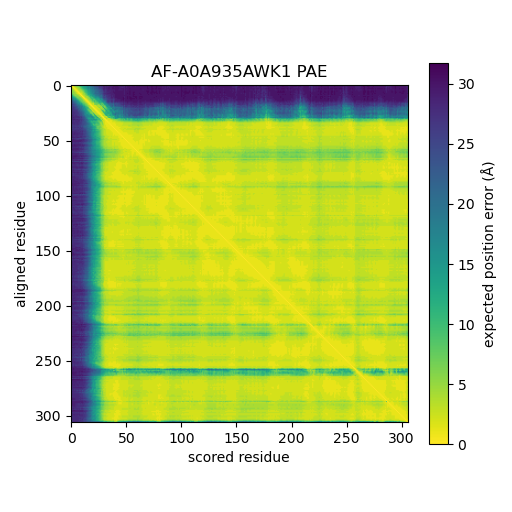R A 1 235 ? -2.075 8.886 14.389 1.00 97.25 235 TYR A CA 1
ATOM 1811 C C . TYR A 1 235 ? -2.962 8.256 13.314 1.00 97.25 235 TYR A C 1
ATOM 1813 O O . TYR A 1 235 ? -3.202 8.865 12.278 1.00 97.25 235 TYR A O 1
ATOM 1821 N N . THR A 1 236 ? -3.519 7.076 13.585 1.00 98.12 236 THR A N 1
ATOM 1822 C CA . THR A 1 236 ? -4.423 6.384 12.659 1.00 98.12 236 THR A CA 1
ATOM 1823 C C . THR A 1 236 ? -5.724 7.148 12.450 1.00 98.12 236 THR A C 1
ATOM 1825 O O . THR A 1 236 ? -6.084 7.426 11.308 1.00 98.12 236 THR A O 1
ATOM 1828 N N . ALA A 1 237 ? -6.412 7.525 13.532 1.00 98.44 237 ALA A N 1
ATOM 1829 C CA . ALA A 1 237 ? -7.690 8.228 13.445 1.00 98.44 237 ALA A CA 1
ATOM 1830 C C . ALA A 1 237 ? -7.547 9.552 12.682 1.00 98.44 237 ALA A C 1
ATOM 1832 O O . ALA A 1 237 ? -8.298 9.812 11.747 1.00 98.44 237 ALA A O 1
ATOM 1833 N N . GLU A 1 238 ? -6.536 10.352 13.027 1.00 98.19 238 GLU A N 1
ATOM 1834 C CA . GLU A 1 238 ? -6.338 11.664 12.416 1.00 98.19 238 GLU A CA 1
ATOM 1835 C C . GLU A 1 238 ? -5.919 11.565 10.941 1.00 98.19 238 GLU A C 1
ATOM 1837 O O . GLU A 1 238 ? -6.342 12.387 10.132 1.00 98.19 238 GLU A O 1
ATOM 1842 N N . ASN A 1 239 ? -5.145 10.543 10.559 1.00 98.31 239 ASN A N 1
ATOM 1843 C CA . ASN A 1 239 ? -4.836 10.294 9.152 1.00 98.31 239 ASN A CA 1
ATOM 1844 C C . ASN A 1 239 ? -6.078 9.909 8.341 1.00 98.31 239 ASN A C 1
ATOM 1846 O O . ASN A 1 239 ? -6.238 10.415 7.236 1.00 98.31 239 ASN A O 1
ATOM 1850 N N . ILE A 1 240 ? -6.962 9.055 8.870 1.00 98.56 240 ILE A N 1
ATOM 1851 C CA . ILE A 1 240 ? -8.209 8.691 8.175 1.00 98.56 240 ILE A CA 1
ATOM 1852 C C . ILE A 1 240 ? -9.105 9.922 7.999 1.00 98.56 240 ILE A C 1
ATOM 1854 O O . ILE A 1 240 ? -9.601 10.166 6.898 1.00 98.56 240 ILE A O 1
ATOM 1858 N N . ASP A 1 241 ? -9.296 10.694 9.071 1.00 98.62 241 ASP A N 1
ATOM 1859 C CA . ASP A 1 241 ? -10.190 11.853 9.076 1.00 98.62 241 ASP A CA 1
ATOM 1860 C C . ASP A 1 241 ? -9.685 12.927 8.088 1.00 98.62 241 ASP A C 1
ATOM 1862 O O . ASP A 1 241 ? -10.418 13.340 7.189 1.00 98.62 241 ASP A O 1
ATOM 1866 N N . ARG A 1 242 ? -8.393 13.282 8.148 1.00 98.56 242 ARG A N 1
ATOM 1867 C CA . ARG A 1 242 ? -7.777 14.244 7.214 1.00 98.56 242 ARG A CA 1
ATOM 1868 C C . ARG A 1 242 ? -7.786 13.765 5.768 1.00 98.56 242 ARG A C 1
ATOM 1870 O O . ARG A 1 242 ? -8.002 14.569 4.868 1.00 98.56 242 ARG A O 1
ATOM 1877 N N . LEU A 1 243 ? -7.539 12.476 5.527 1.00 98.50 243 LEU A N 1
ATOM 1878 C CA . LEU A 1 243 ? -7.579 11.919 4.175 1.00 98.50 243 LEU A CA 1
ATOM 1879 C C . LEU A 1 243 ? -8.954 12.136 3.545 1.00 98.50 243 LEU A C 1
ATOM 1881 O O . LEU A 1 243 ? -9.057 12.612 2.417 1.00 98.50 243 LEU A O 1
ATOM 1885 N N . ARG A 1 244 ? -10.013 11.806 4.287 1.00 98.44 244 ARG A N 1
ATOM 1886 C CA . ARG A 1 244 ? -11.398 11.971 3.835 1.00 98.44 244 ARG A CA 1
ATOM 1887 C C . ARG A 1 244 ? -11.756 13.435 3.608 1.00 98.44 244 ARG A C 1
ATOM 1889 O O . ARG A 1 244 ? -12.404 13.738 2.607 1.00 98.44 244 ARG A O 1
ATOM 1896 N N . ASP A 1 245 ? -11.274 14.329 4.469 1.00 98.50 245 ASP A N 1
ATOM 1897 C CA . ASP A 1 245 ? -11.435 15.775 4.295 1.00 98.50 245 ASP A CA 1
ATOM 1898 C C . ASP A 1 245 ? -10.746 16.278 3.014 1.00 98.50 245 ASP A C 1
ATOM 1900 O O . ASP A 1 245 ? -11.364 16.995 2.227 1.00 98.50 245 ASP A O 1
ATOM 1904 N N . HIS A 1 246 ? -9.500 15.862 2.755 1.00 98.25 246 HIS A N 1
ATOM 1905 C CA . HIS A 1 246 ? -8.747 16.243 1.550 1.00 98.25 246 HIS A CA 1
ATOM 1906 C C . HIS A 1 246 ? -9.377 15.725 0.258 1.00 98.25 246 HIS A C 1
ATOM 1908 O O . HIS A 1 246 ? -9.364 16.404 -0.770 1.00 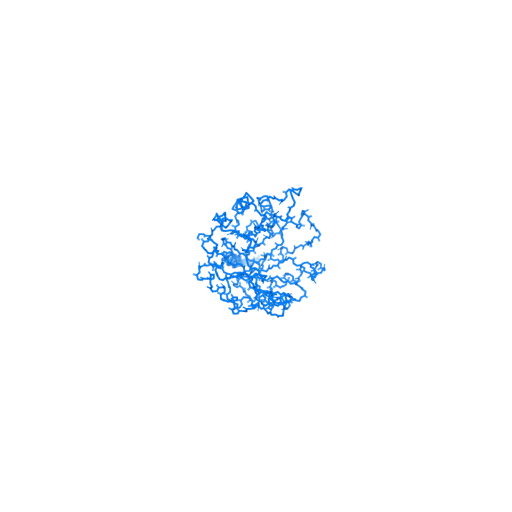98.25 246 HIS A O 1
ATOM 1914 N N . VAL A 1 247 ? -9.924 14.512 0.302 1.00 97.31 247 VAL A N 1
ATOM 1915 C CA . VAL A 1 247 ? -10.637 13.897 -0.822 1.00 97.31 247 VAL A CA 1
ATOM 1916 C C . VAL A 1 247 ? -12.031 14.511 -1.006 1.00 97.31 247 VAL A C 1
ATOM 1918 O O . VAL A 1 247 ? -12.566 14.501 -2.115 1.00 97.31 247 VAL A O 1
ATOM 1921 N N . GLY A 1 248 ? -12.615 15.077 0.053 1.00 96.94 248 GLY A N 1
ATOM 1922 C CA . GLY A 1 248 ? -13.984 15.588 0.060 1.00 96.94 248 GLY A CA 1
ATOM 1923 C C . GLY A 1 248 ? -15.046 14.484 0.110 1.00 96.94 248 GLY A C 1
ATOM 1924 O O . GLY A 1 248 ? -16.192 14.728 -0.270 1.00 96.94 248 GLY A O 1
ATOM 1925 N N . ASP A 1 249 ? -14.680 13.282 0.566 1.00 95.62 249 ASP A N 1
ATOM 1926 C CA . ASP A 1 249 ? -15.589 12.144 0.725 1.00 95.62 249 ASP A CA 1
ATOM 1927 C C . ASP A 1 249 ? -15.444 11.527 2.129 1.00 95.62 249 ASP A C 1
ATOM 1929 O O . ASP A 1 249 ? -14.463 10.825 2.393 1.00 95.62 249 ASP A O 1
ATOM 1933 N N . PRO A 1 250 ? -16.431 11.715 3.030 1.00 95.38 250 PRO A N 1
ATOM 1934 C CA . PRO A 1 250 ? -16.396 11.143 4.377 1.00 95.38 250 PRO A CA 1
ATOM 1935 C C . PRO A 1 250 ? -16.454 9.608 4.391 1.00 95.38 250 PRO A C 1
ATOM 1937 O O . PRO A 1 250 ? -16.194 9.001 5.428 1.00 95.38 250 PRO A O 1
ATOM 1940 N N . ASN A 1 251 ? -16.793 8.973 3.266 1.00 94.69 251 ASN A N 1
ATOM 1941 C CA . ASN A 1 251 ? -16.864 7.523 3.120 1.00 94.69 251 ASN A CA 1
ATOM 1942 C C . ASN A 1 251 ? -15.766 6.967 2.206 1.00 94.69 251 ASN A C 1
ATOM 1944 O O . ASN A 1 251 ? -15.858 5.797 1.826 1.00 94.69 251 ASN A O 1
ATOM 1948 N N . ALA A 1 252 ? -14.734 7.760 1.871 1.00 97.06 252 ALA A N 1
ATOM 1949 C CA . ALA A 1 252 ? -13.606 7.262 1.093 1.00 97.06 252 ALA A CA 1
ATOM 1950 C C . ALA A 1 252 ? -13.080 5.969 1.732 1.00 97.06 252 ALA A C 1
ATOM 1952 O O . ALA A 1 252 ? -12.912 5.880 2.959 1.00 97.06 252 ALA A O 1
ATOM 1953 N N . ALA A 1 253 ? -12.879 4.951 0.897 1.00 98.19 253 ALA A N 1
ATOM 1954 C CA . ALA A 1 253 ? -12.510 3.627 1.356 1.00 98.19 253 ALA A CA 1
ATOM 1955 C C . ALA A 1 253 ? -11.030 3.621 1.752 1.00 98.19 253 ALA A C 1
ATOM 1957 O O . ALA A 1 253 ? -10.169 3.980 0.949 1.00 98.19 253 ALA A O 1
ATOM 1958 N N . VAL A 1 254 ? -10.734 3.239 2.995 1.00 98.56 254 VAL A N 1
ATOM 1959 C CA . VAL A 1 254 ? -9.377 3.300 3.552 1.00 98.56 254 VAL A CA 1
ATOM 1960 C C . VAL A 1 254 ? -8.956 1.931 4.066 1.00 98.56 254 VAL A C 1
ATOM 1962 O O . VAL A 1 254 ? -9.686 1.329 4.845 1.00 98.56 254 VAL A O 1
ATOM 1965 N N . HIS A 1 255 ? -7.773 1.466 3.677 1.00 98.44 255 HIS A N 1
ATOM 1966 C CA . HIS A 1 255 ? -7.064 0.358 4.315 1.00 98.44 255 HIS A CA 1
ATOM 1967 C C . HIS A 1 255 ? -5.783 0.925 4.922 1.00 98.44 255 HIS A C 1
ATOM 1969 O O . HIS A 1 255 ? -4.900 1.350 4.190 1.00 98.44 255 HIS A O 1
ATOM 1975 N N . VAL A 1 256 ? -5.666 0.989 6.245 1.00 97.31 256 VAL A N 1
ATOM 1976 C CA . VAL A 1 256 ? -4.508 1.662 6.855 1.00 97.31 256 VAL A CA 1
ATOM 1977 C C . VAL A 1 256 ? -3.318 0.710 6.941 1.00 97.31 256 VAL A C 1
ATOM 1979 O O . VAL A 1 256 ? -3.439 -0.383 7.495 1.00 97.31 256 VAL A O 1
ATOM 1982 N N . VAL A 1 257 ? -2.157 1.152 6.454 1.00 94.94 257 VAL A N 1
ATOM 1983 C CA . VAL A 1 257 ? -0.899 0.414 6.600 1.00 94.94 257 VAL A CA 1
ATOM 1984 C C . VAL A 1 257 ? -0.238 0.848 7.901 1.00 94.94 257 VAL A C 1
ATOM 1986 O O . VAL A 1 257 ? 0.166 1.994 8.043 1.00 94.94 257 VAL A O 1
ATOM 1989 N N . GLY A 1 258 ? -0.209 -0.028 8.899 1.00 85.56 258 GLY A N 1
ATOM 1990 C CA . GLY A 1 258 ? 0.321 0.271 10.226 1.00 85.56 258 GLY A CA 1
ATOM 1991 C C . GLY A 1 258 ? 1.848 0.390 10.286 1.00 85.56 258 GLY A C 1
ATOM 1992 O O . GLY A 1 258 ? 2.553 0.120 9.319 1.00 85.56 258 GLY A O 1
ATOM 1993 N N . GLY A 1 259 ? 2.344 0.798 11.458 1.00 74.00 259 GLY A N 1
ATOM 1994 C CA . GLY A 1 259 ? 3.757 1.027 11.780 1.00 74.00 259 GLY A CA 1
ATOM 1995 C C . GLY A 1 259 ? 4.723 -0.119 11.476 1.00 74.00 259 GLY A C 1
ATOM 1996 O O . GLY A 1 259 ? 4.319 -1.280 11.441 1.00 74.00 259 GLY A O 1
ATOM 1997 N N . LEU A 1 260 ? 6.016 0.232 11.371 1.00 77.81 260 LEU A N 1
ATOM 1998 C CA . LEU A 1 260 ? 7.125 -0.731 11.377 1.00 77.81 260 LEU A CA 1
ATOM 1999 C C . LEU A 1 260 ? 6.991 -1.676 12.577 1.00 77.81 260 LEU A C 1
ATOM 2001 O O . LEU A 1 260 ? 7.051 -1.242 13.733 1.00 77.81 260 LEU A O 1
ATOM 2005 N N . SER A 1 261 ? 6.763 -2.956 12.307 1.00 73.00 261 SER A N 1
ATOM 2006 C CA . SER A 1 261 ? 6.313 -3.905 13.328 1.00 73.00 261 SER A CA 1
ATOM 2007 C C . SER A 1 261 ? 7.378 -4.259 14.375 1.00 73.00 261 SER A C 1
ATOM 2009 O O . SER A 1 261 ? 7.031 -4.647 15.488 1.00 73.00 261 SER A O 1
ATOM 2011 N N . ASP A 1 262 ? 8.666 -4.071 14.092 1.00 77.56 262 ASP A N 1
ATOM 2012 C CA . ASP A 1 262 ? 9.756 -4.290 15.058 1.00 77.56 262 ASP A CA 1
ATOM 2013 C C . ASP A 1 262 ? 9.827 -3.226 16.165 1.00 77.56 262 ASP A C 1
ATOM 2015 O O . ASP A 1 262 ? 10.401 -3.459 17.230 1.00 77.56 262 ASP A O 1
ATOM 2019 N N . THR A 1 263 ? 9.237 -2.055 15.929 1.00 83.69 263 THR A N 1
ATOM 2020 C CA . THR A 1 263 ? 9.283 -0.897 16.834 1.00 83.69 263 THR A CA 1
ATOM 2021 C C . THR A 1 263 ? 7.907 -0.501 17.363 1.00 83.69 263 THR A C 1
ATOM 2023 O O . THR A 1 263 ? 7.780 0.482 18.107 1.00 83.69 263 THR A O 1
ATOM 2026 N N . THR A 1 264 ? 6.870 -1.265 17.012 1.00 86.88 264 THR A N 1
ATOM 2027 C CA . THR A 1 264 ? 5.516 -1.108 17.543 1.00 86.88 264 THR A CA 1
ATOM 2028 C C . THR A 1 264 ? 5.294 -1.974 18.783 1.00 86.88 264 THR A C 1
ATOM 2030 O O . THR A 1 264 ? 5.849 -3.062 18.914 1.00 86.88 264 THR A O 1
ATOM 2033 N N . THR A 1 265 ? 4.450 -1.506 19.700 1.00 92.31 265 THR A N 1
ATOM 2034 C CA . THR A 1 265 ? 3.998 -2.290 20.860 1.00 92.31 265 THR A CA 1
ATOM 2035 C C . THR A 1 265 ? 2.604 -2.870 20.622 1.00 92.31 265 THR A C 1
ATOM 2037 O O . THR A 1 265 ? 1.844 -2.355 19.802 1.00 92.31 265 THR A O 1
ATOM 2040 N N . ASP A 1 266 ? 2.208 -3.883 21.392 1.00 94.88 266 ASP A N 1
ATOM 2041 C CA . ASP A 1 266 ? 0.834 -4.405 21.356 1.00 94.88 266 ASP A CA 1
ATOM 2042 C C . ASP A 1 266 ? -0.198 -3.310 21.670 1.00 94.88 266 ASP A C 1
ATOM 2044 O O . ASP A 1 266 ? -1.285 -3.283 21.096 1.00 94.88 266 ASP A O 1
ATOM 2048 N N . ALA A 1 267 ? 0.133 -2.369 22.563 1.00 95.44 267 ALA A N 1
ATOM 2049 C CA . ALA A 1 267 ? -0.731 -1.232 22.880 1.00 95.44 267 ALA A CA 1
ATOM 2050 C C . ALA A 1 267 ? -0.910 -0.293 21.677 1.00 95.44 267 ALA A C 1
ATOM 2052 O O . ALA A 1 267 ? -2.022 0.175 21.428 1.00 95.44 267 ALA A O 1
ATOM 2053 N N . ASP A 1 268 ? 0.157 -0.061 20.908 1.00 95.31 268 ASP A N 1
ATOM 2054 C CA . ASP A 1 268 ? 0.084 0.709 19.668 1.00 95.31 268 ASP A CA 1
ATOM 2055 C C . ASP A 1 268 ? -0.826 0.021 18.643 1.00 95.31 268 ASP A C 1
ATOM 2057 O O . ASP A 1 268 ? -1.709 0.674 18.088 1.00 95.31 268 ASP A O 1
ATOM 2061 N N . ILE A 1 269 ? -0.654 -1.292 18.432 1.00 96.44 269 ILE A N 1
ATOM 2062 C CA . ILE A 1 269 ? -1.463 -2.064 17.474 1.00 96.44 269 ILE A CA 1
ATOM 2063 C C . ILE A 1 269 ? -2.934 -2.067 17.901 1.00 96.44 269 ILE A C 1
ATOM 2065 O O . ILE A 1 269 ? -3.807 -1.795 17.083 1.00 96.44 269 ILE A O 1
ATOM 2069 N N . ASN A 1 270 ? -3.226 -2.290 19.185 1.00 97.62 270 ASN A N 1
ATOM 2070 C CA . ASN A 1 270 ? -4.593 -2.214 19.705 1.00 97.62 270 ASN A CA 1
ATOM 2071 C C . ASN A 1 270 ? -5.211 -0.820 19.505 1.00 97.62 270 ASN A C 1
ATOM 2073 O O . ASN A 1 270 ? -6.385 -0.700 19.151 1.00 97.62 270 ASN A O 1
ATOM 2077 N N . GLY A 1 271 ? -4.427 0.244 19.708 1.00 97.94 271 GLY A N 1
ATOM 2078 C CA . GLY A 1 271 ? -4.852 1.614 19.431 1.00 97.94 271 GLY A CA 1
ATOM 2079 C C . GLY A 1 271 ? -5.168 1.838 17.951 1.00 97.94 271 GLY A C 1
ATOM 2080 O O . GLY A 1 271 ? -6.228 2.372 17.625 1.00 97.94 271 GLY A O 1
ATOM 2081 N N . PHE A 1 272 ? -4.283 1.381 17.068 1.00 97.75 272 PHE A N 1
ATOM 2082 C CA . PHE A 1 272 ? -4.454 1.397 15.616 1.00 97.75 272 PHE A CA 1
ATOM 2083 C C . PHE A 1 272 ? -5.723 0.650 15.176 1.00 97.75 272 PHE A C 1
ATOM 2085 O O . PHE A 1 272 ? -6.570 1.230 14.498 1.00 97.75 272 PHE A O 1
ATOM 2092 N N . VAL A 1 273 ? -5.909 -0.591 15.631 1.00 98.19 273 VAL A N 1
ATOM 2093 C CA . VAL A 1 273 ? -7.081 -1.425 15.320 1.00 98.19 273 VAL A CA 1
ATOM 2094 C C . VAL A 1 273 ? -8.367 -0.761 15.797 1.00 98.19 273 VAL A C 1
ATOM 2096 O O . VAL A 1 273 ? -9.349 -0.709 15.052 1.00 98.19 273 VAL A O 1
ATOM 2099 N N . ARG A 1 274 ? -8.363 -0.187 17.008 1.00 98.69 274 ARG A N 1
ATOM 2100 C CA . ARG A 1 274 ? -9.509 0.565 17.530 1.00 98.69 274 ARG A CA 1
ATOM 2101 C C . ARG A 1 274 ? -9.841 1.764 16.641 1.00 98.69 274 ARG A C 1
ATOM 2103 O O . ARG A 1 274 ? -10.995 1.919 16.256 1.00 98.69 274 ARG A O 1
ATOM 2110 N N . ALA A 1 275 ? -8.853 2.584 16.287 1.00 98.62 275 ALA A N 1
ATOM 2111 C CA . ALA A 1 275 ? -9.060 3.754 15.432 1.00 98.62 275 ALA A CA 1
ATOM 2112 C C . ALA A 1 275 ? -9.590 3.373 14.040 1.00 98.62 275 ALA A C 1
ATOM 2114 O O . ALA A 1 275 ? -10.562 3.965 13.570 1.00 98.62 275 ALA A O 1
ATOM 2115 N N . ALA A 1 276 ? -8.993 2.361 13.406 1.00 98.38 276 ALA A N 1
ATOM 2116 C CA . ALA A 1 276 ? -9.425 1.853 12.108 1.00 98.38 276 ALA A CA 1
ATOM 2117 C C . ALA A 1 276 ? -10.876 1.339 12.153 1.00 98.38 276 ALA A C 1
ATOM 2119 O O . ALA A 1 276 ? -11.682 1.689 11.289 1.00 98.38 276 ALA A O 1
ATOM 2120 N N . THR A 1 277 ? -11.236 0.590 13.201 1.00 98.31 277 THR A N 1
ATOM 2121 C CA . THR A 1 277 ? -12.599 0.072 13.404 1.00 98.31 277 THR A CA 1
ATOM 2122 C C . THR A 1 277 ? -13.607 1.205 13.603 1.00 98.31 277 THR A C 1
ATOM 2124 O O . THR A 1 277 ? -14.615 1.273 12.903 1.00 98.31 277 THR A O 1
ATOM 2127 N N . GLU A 1 278 ? -13.332 2.135 14.521 1.00 98.44 278 GLU A N 1
ATOM 2128 C CA . GLU A 1 278 ? -14.237 3.250 14.826 1.00 98.44 278 GLU A CA 1
ATOM 2129 C C . GLU A 1 278 ? -14.446 4.200 13.639 1.00 98.44 278 GLU A C 1
ATOM 2131 O O . GLU A 1 278 ? -15.473 4.872 13.566 1.00 98.44 278 GLU A O 1
ATOM 2136 N N . ARG A 1 279 ? -13.479 4.286 12.717 1.00 98.25 279 ARG A N 1
ATOM 2137 C CA . ARG A 1 279 ? -13.585 5.089 11.490 1.00 98.25 279 ARG A CA 1
ATOM 2138 C C . ARG A 1 279 ? -14.050 4.293 10.274 1.00 98.25 279 ARG A C 1
ATOM 2140 O O . ARG A 1 279 ? -14.112 4.858 9.183 1.00 98.25 279 ARG A O 1
ATOM 2147 N N . GLY A 1 280 ? -14.406 3.020 10.433 1.00 97.62 280 GLY A N 1
ATOM 2148 C CA . GLY A 1 280 ? -14.913 2.198 9.335 1.00 97.62 280 GLY A CA 1
ATOM 2149 C C . GLY A 1 280 ? -13.901 2.039 8.200 1.00 97.62 280 GLY A C 1
ATOM 2150 O O . GLY A 1 280 ? -14.255 2.202 7.033 1.00 97.62 280 GLY A O 1
ATOM 2151 N N . ALA A 1 281 ? -12.634 1.793 8.534 1.00 98.00 281 ALA A N 1
ATOM 2152 C CA . ALA A 1 281 ? -11.655 1.341 7.553 1.00 98.00 281 ALA A CA 1
ATOM 2153 C C . ALA A 1 281 ? -12.083 -0.021 6.969 1.00 98.00 281 ALA A C 1
ATOM 2155 O O . ALA A 1 281 ? -12.701 -0.836 7.652 1.00 98.00 281 ALA A O 1
ATOM 2156 N N . LEU A 1 282 ? -11.730 -0.280 5.709 1.00 97.75 282 LEU A N 1
ATOM 2157 C CA . LEU A 1 282 ? -11.921 -1.573 5.044 1.00 97.75 282 LEU A CA 1
ATOM 2158 C C . LEU A 1 282 ? -11.126 -2.699 5.717 1.00 97.75 282 LEU A C 1
ATOM 2160 O O . LEU A 1 282 ? -11.484 -3.871 5.610 1.00 97.75 282 LEU A O 1
ATOM 2164 N N . GLY A 1 283 ? -10.006 -2.346 6.336 1.00 97.56 283 GLY A N 1
ATOM 2165 C CA . GLY A 1 283 ? -9.057 -3.277 6.912 1.00 97.56 283 GLY A CA 1
ATOM 2166 C C . GLY A 1 283 ? -7.798 -2.558 7.373 1.00 97.56 283 GLY A C 1
ATOM 2167 O O . GLY A 1 283 ? -7.747 -1.323 7.432 1.00 97.56 283 GLY A O 1
ATOM 2168 N N . GLY A 1 284 ? -6.778 -3.346 7.681 1.00 97.50 284 GLY A N 1
ATOM 2169 C CA . GLY A 1 284 ? -5.477 -2.820 8.051 1.00 97.50 284 GLY A CA 1
ATOM 2170 C C . GLY A 1 284 ? -4.385 -3.877 8.021 1.00 97.50 284 GLY A C 1
ATOM 2171 O O . GLY A 1 284 ? -4.650 -5.082 8.007 1.00 97.50 284 GLY A O 1
ATOM 2172 N N . SER A 1 285 ? -3.147 -3.405 8.019 1.00 97.12 285 SER A N 1
ATOM 2173 C CA . SER A 1 285 ? -1.963 -4.245 7.872 1.00 97.12 285 SER A CA 1
ATOM 2174 C C . SER A 1 285 ? -0.820 -3.789 8.762 1.00 97.12 285 SER A C 1
ATOM 2176 O O . SER A 1 285 ? -0.849 -2.682 9.294 1.00 97.12 285 SER A O 1
ATOM 2178 N N . LEU A 1 286 ? 0.219 -4.613 8.871 1.00 94.69 286 LEU A N 1
ATOM 2179 C CA . LEU A 1 286 ? 1.517 -4.210 9.413 1.00 94.69 286 LEU A CA 1
ATOM 2180 C C . LEU A 1 286 ? 2.573 -4.298 8.312 1.00 94.69 286 LEU A C 1
ATOM 2182 O O . LEU A 1 286 ? 2.502 -5.185 7.459 1.00 94.69 286 LEU A O 1
ATOM 2186 N N . TYR A 1 287 ? 3.528 -3.371 8.340 1.00 92.00 287 TYR A N 1
ATOM 2187 C CA . TYR A 1 287 ? 4.704 -3.397 7.477 1.00 92.0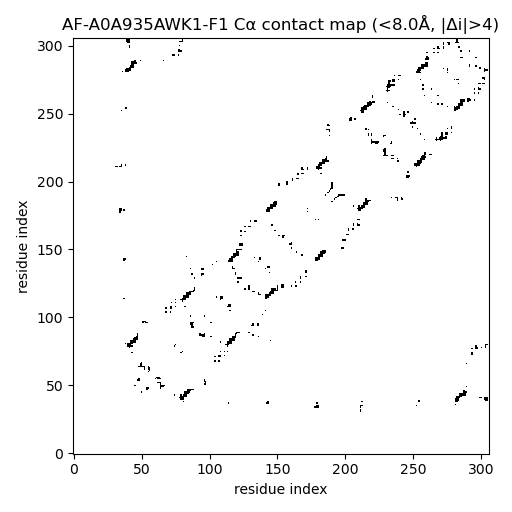0 287 TYR A CA 1
ATOM 2188 C C . TYR A 1 287 ? 5.942 -3.687 8.338 1.00 92.00 287 TYR A C 1
ATOM 2190 O O . TYR A 1 287 ? 6.127 -3.055 9.373 1.00 92.00 287 TYR A O 1
ATOM 2198 N N . ASP A 1 288 ? 6.835 -4.611 8.009 1.00 93.06 288 ASP A N 1
ATOM 2199 C CA . ASP A 1 288 ? 6.815 -5.620 6.940 1.00 93.06 288 ASP A CA 1
ATOM 2200 C C . ASP A 1 288 ? 6.641 -7.034 7.544 1.00 93.06 288 ASP A C 1
ATOM 2202 O O . ASP A 1 288 ? 6.816 -7.219 8.756 1.00 93.06 288 ASP A O 1
ATOM 2206 N N . ASP A 1 289 ? 6.316 -8.059 6.743 1.00 94.88 289 ASP A N 1
ATOM 2207 C CA . ASP A 1 289 ? 6.238 -9.437 7.240 1.00 94.88 289 ASP A CA 1
ATOM 2208 C C . ASP A 1 289 ? 7.533 -9.916 7.896 1.00 94.88 289 ASP A C 1
ATOM 2210 O O . ASP A 1 289 ? 7.478 -10.644 8.895 1.00 94.88 289 ASP A O 1
ATOM 2214 N N . MET A 1 290 ? 8.698 -9.538 7.363 1.00 94.50 290 MET A N 1
ATOM 2215 C CA . MET A 1 290 ? 9.991 -9.995 7.872 1.00 94.50 290 MET A CA 1
ATOM 2216 C C . MET A 1 290 ? 10.212 -9.644 9.340 1.00 94.50 290 MET A C 1
ATOM 2218 O O . MET A 1 290 ? 10.855 -10.417 10.059 1.00 94.50 290 MET A O 1
ATOM 2222 N N . ILE A 1 291 ? 9.624 -8.534 9.779 1.00 92.69 291 ILE A N 1
ATOM 2223 C CA . ILE A 1 291 ? 9.736 -7.987 11.128 1.00 92.69 291 ILE A CA 1
ATOM 2224 C C . ILE A 1 291 ? 8.440 -8.113 11.945 1.00 92.69 291 ILE A C 1
ATOM 2226 O O . ILE A 1 291 ? 8.387 -7.631 13.076 1.00 92.69 291 ILE A O 1
ATOM 2230 N N . SER A 1 292 ? 7.393 -8.748 11.409 1.00 93.75 292 SER A N 1
ATOM 2231 C CA . SER A 1 292 ? 6.111 -8.957 12.100 1.00 93.75 292 SER A CA 1
ATOM 2232 C C . SER A 1 292 ? 6.053 -10.327 12.778 1.00 93.75 292 SER A C 1
ATOM 2234 O O . SER A 1 292 ? 6.424 -11.347 12.190 1.00 93.75 292 SER A O 1
ATOM 2236 N N . SER A 1 293 ? 5.537 -10.394 14.007 1.00 94.06 293 SER A N 1
ATOM 2237 C CA . SER A 1 293 ? 5.279 -11.668 14.693 1.00 94.06 293 SER A CA 1
ATOM 2238 C C . SER A 1 293 ? 3.854 -12.180 14.445 1.00 94.06 293 SER A C 1
ATOM 2240 O O . SER A 1 293 ? 2.936 -11.415 14.160 1.00 94.06 293 SER A O 1
ATOM 2242 N N . THR A 1 294 ? 3.636 -13.488 14.620 1.00 94.38 294 THR A N 1
ATOM 2243 C CA . THR A 1 294 ? 2.279 -14.069 14.622 1.00 94.38 294 THR A CA 1
ATOM 2244 C C . THR A 1 294 ? 1.386 -13.413 15.679 1.00 94.38 294 THR A C 1
ATOM 2246 O O . THR A 1 294 ? 0.252 -13.070 15.378 1.00 94.38 294 THR A O 1
ATOM 2249 N N . SER A 1 295 ? 1.913 -13.136 16.878 1.00 95.31 295 SER A N 1
ATOM 2250 C CA . SER A 1 295 ? 1.133 -12.483 17.939 1.00 95.31 295 SER A CA 1
ATOM 2251 C C . SER A 1 295 ? 0.691 -11.065 17.570 1.00 95.31 295 SER A C 1
ATOM 2253 O O . SER A 1 295 ? -0.371 -10.628 17.995 1.00 95.31 295 SER A O 1
ATOM 2255 N N . GLN A 1 296 ? 1.481 -10.338 16.776 1.00 95.31 296 GLN A N 1
ATOM 2256 C CA . GLN A 1 296 ? 1.091 -9.023 16.270 1.00 95.31 296 GLN A CA 1
ATOM 2257 C C . GLN A 1 296 ? 0.002 -9.130 15.197 1.00 95.31 296 GLN A C 1
ATOM 2259 O O . GLN A 1 296 ? -0.896 -8.292 15.163 1.00 95.31 296 GLN A O 1
ATOM 2264 N N . TYR A 1 297 ? 0.040 -10.166 14.356 1.00 96.31 297 TYR A N 1
ATOM 2265 C CA . TYR A 1 297 ? -1.034 -10.446 13.400 1.00 96.31 297 TYR A CA 1
ATOM 2266 C C . TYR A 1 297 ? -2.342 -10.847 14.083 1.00 96.31 297 TYR A C 1
ATOM 2268 O O . TYR A 1 297 ? -3.395 -10.373 13.662 1.00 96.31 297 TYR A O 1
ATOM 2276 N N . ASP A 1 298 ? -2.289 -11.605 15.182 1.00 96.69 298 ASP A N 1
ATOM 2277 C CA . ASP A 1 298 ? -3.484 -11.955 15.961 1.00 96.69 298 ASP A CA 1
ATOM 2278 C C . ASP A 1 298 ? -4.237 -10.702 16.449 1.00 96.69 298 ASP A C 1
ATOM 2280 O O . ASP A 1 298 ? -5.469 -10.680 16.495 1.00 96.69 298 ASP A O 1
ATOM 2284 N N . LEU A 1 299 ? -3.515 -9.618 16.760 1.00 97.25 299 LEU A N 1
ATOM 2285 C CA . LEU A 1 299 ? -4.121 -8.345 17.163 1.00 97.25 299 LEU A CA 1
ATOM 2286 C C . LEU A 1 299 ? -4.905 -7.668 16.028 1.00 97.25 299 LEU A C 1
ATOM 2288 O O . LEU A 1 299 ? -5.783 -6.858 16.314 1.00 97.25 299 LEU A O 1
ATOM 2292 N N . LEU A 1 300 ? -4.640 -8.003 14.760 1.00 97.62 300 LEU A N 1
ATOM 2293 C CA . LEU A 1 300 ? -5.378 -7.480 13.605 1.00 97.62 300 LEU A CA 1
ATOM 2294 C C . LEU A 1 300 ? -6.730 -8.166 13.392 1.00 97.62 300 LEU A C 1
ATOM 2296 O O . LEU A 1 300 ? -7.527 -7.667 12.600 1.00 97.62 300 LEU A O 1
ATOM 2300 N N . ALA A 1 301 ? -7.017 -9.275 14.083 1.00 97.31 301 ALA A N 1
ATOM 2301 C CA . ALA A 1 301 ? -8.236 -10.063 13.893 1.00 97.31 301 ALA A CA 1
ATOM 2302 C C . ALA A 1 301 ? -9.551 -9.249 13.874 1.00 97.31 301 ALA A C 1
ATOM 2304 O O . ALA A 1 301 ? -10.420 -9.577 13.065 1.00 97.31 301 ALA A O 1
ATOM 2305 N N . PRO A 1 302 ? -9.730 -8.167 14.665 1.00 97.75 302 PRO A N 1
ATOM 2306 C CA . PRO A 1 302 ? -10.937 -7.339 14.583 1.00 97.75 302 PRO A CA 1
ATOM 2307 C C . PRO A 1 302 ? -11.151 -6.641 13.228 1.00 97.75 302 PRO A C 1
ATOM 2309 O O . PRO A 1 302 ? -12.269 -6.228 12.936 1.00 97.75 302 PRO A O 1
ATOM 2312 N N . LEU A 1 303 ? -10.103 -6.505 12.408 1.00 98.06 303 LEU A N 1
ATOM 2313 C CA . LEU A 1 303 ? -10.150 -5.923 11.062 1.00 98.06 303 LEU A CA 1
ATOM 2314 C C . LEU A 1 303 ? -10.350 -6.974 9.959 1.00 98.06 303 LEU A C 1
ATOM 2316 O O . LEU A 1 303 ? -10.365 -6.618 8.781 1.00 98.06 303 LEU A O 1
ATOM 2320 N N . ALA A 1 304 ? -10.463 -8.260 10.305 1.00 97.31 304 ALA A N 1
ATOM 2321 C CA . ALA A 1 304 ? -10.646 -9.322 9.326 1.00 97.31 304 ALA A CA 1
ATOM 2322 C C . ALA A 1 304 ? -11.995 -9.192 8.602 1.00 97.31 304 ALA A C 1
ATOM 2324 O O . ALA A 1 304 ? -13.034 -8.927 9.211 1.00 97.31 304 ALA A O 1
ATOM 2325 N N . ARG A 1 305 ? -11.990 -9.421 7.285 1.00 94.69 305 ARG A N 1
ATOM 2326 C CA . ARG A 1 305 ? -13.226 -9.512 6.502 1.00 94.69 305 ARG A CA 1
ATOM 2327 C C . ARG A 1 305 ? -13.926 -10.836 6.798 1.00 94.69 305 ARG A C 1
ATOM 2329 O O . ARG A 1 305 ? -13.269 -11.875 6.876 1.00 94.69 305 ARG A O 1
ATOM 2336 N N . THR A 1 306 ? -15.246 -10.777 6.948 1.00 79.50 306 THR A N 1
ATOM 2337 C CA . THR A 1 306 ? -16.130 -11.939 7.133 1.00 79.50 306 THR A CA 1
ATOM 2338 C C . THR A 1 306 ? -16.404 -12.667 5.830 1.00 79.50 306 THR A C 1
ATOM 2340 O O . THR A 1 306 ? -16.617 -11.953 4.820 1.00 79.50 306 THR A O 1
#